Protein AF-0000000085121224 (afdb_homodimer)

Structure (mmCIF, N/CA/C/O backbone):
data_AF-0000000085121224-model_v1
#
loop_
_entity.id
_entity.type
_entity.pdbx_description
1 polymer '4Fe-4S ferredoxin'
#
loop_
_atom_site.group_PDB
_atom_site.id
_atom_site.type_symbol
_atom_site.label_atom_id
_atom_site.label_alt_id
_atom_site.label_comp_id
_atom_site.label_asym_id
_atom_site.label_entity_id
_atom_site.label_seq_id
_atom_site.pdbx_PDB_ins_code
_atom_site.Cartn_x
_atom_site.Cartn_y
_atom_site.Cartn_z
_atom_site.occupancy
_atom_site.B_iso_or_equiv
_atom_site.auth_seq_id
_atom_site.auth_comp_id
_atom_site.auth_asym_id
_atom_site.auth_atom_id
_atom_site.pdbx_PDB_model_num
ATOM 1 N N . MET A 1 1 ? 4.031 -29.953 -20.281 1 45.78 1 MET A N 1
ATOM 2 C CA . MET A 1 1 ? 5.008 -29.531 -19.281 1 45.78 1 MET A CA 1
ATOM 3 C C . MET A 1 1 ? 5.547 -28.141 -19.625 1 45.78 1 MET A C 1
ATOM 5 O O . MET A 1 1 ? 6.113 -27.938 -20.688 1 45.78 1 MET A O 1
ATOM 9 N N . HIS A 1 2 ? 4.781 -27.031 -19.344 1 61.47 2 HIS A N 1
ATOM 10 C CA . HIS A 1 2 ? 5.184 -25.719 -19.797 1 61.47 2 HIS A CA 1
ATOM 11 C C . HIS A 1 2 ? 6.527 -25.312 -19.203 1 61.47 2 HIS A C 1
ATOM 13 O O . HIS A 1 2 ? 6.73 -25.406 -18 1 61.47 2 HIS A O 1
ATOM 19 N N . SER A 1 3 ? 7.578 -25.203 -20.062 1 71.69 3 SER A N 1
ATOM 20 C CA . SER A 1 3 ? 8.969 -24.891 -19.75 1 71.69 3 SER A CA 1
ATOM 21 C C . SER A 1 3 ? 9.109 -23.438 -19.312 1 71.69 3 SER A C 1
ATOM 23 O O . SER A 1 3 ? 10.18 -23.016 -18.859 1 71.69 3 SER A O 1
ATOM 25 N N . LEU A 1 4 ? 7.984 -22.641 -19.406 1 86.44 4 LEU A N 1
ATOM 26 C CA . LEU A 1 4 ? 8.055 -21.219 -19.078 1 86.44 4 LEU A CA 1
ATOM 27 C C . LEU A 1 4 ? 6.723 -20.719 -18.516 1 86.44 4 LEU A C 1
ATOM 29 O O . LEU A 1 4 ? 5.723 -21.453 -18.547 1 86.44 4 LEU A O 1
ATOM 33 N N . ALA A 1 5 ? 6.762 -19.688 -17.891 1 95.56 5 ALA A N 1
ATOM 34 C CA . ALA A 1 5 ? 5.5 -19.031 -17.562 1 95.56 5 ALA A CA 1
ATOM 35 C C . ALA A 1 5 ? 4.707 -18.688 -18.812 1 95.56 5 ALA A C 1
ATOM 37 O O . ALA A 1 5 ? 5.285 -18.328 -19.844 1 95.56 5 ALA A O 1
ATOM 38 N N . VAL A 1 6 ? 3.441 -18.859 -18.719 1 96.5 6 VAL A N 1
ATOM 39 C CA . VAL A 1 6 ? 2.578 -18.484 -19.828 1 96.5 6 VAL A CA 1
ATOM 40 C C . VAL A 1 6 ? 2.07 -17.062 -19.641 1 96.5 6 VAL A C 1
ATOM 42 O O . VAL A 1 6 ? 1.36 -16.781 -18.672 1 96.5 6 VAL A O 1
ATOM 45 N N . ARG A 1 7 ? 2.436 -16.172 -20.578 1 96 7 ARG A N 1
ATOM 46 C CA . ARG A 1 7 ? 1.956 -14.797 -20.5 1 96 7 ARG A CA 1
ATOM 47 C C . ARG A 1 7 ? 0.492 -14.703 -20.922 1 96 7 ARG A C 1
ATOM 49 O O . ARG A 1 7 ? 0.136 -15.086 -22.047 1 96 7 ARG A O 1
ATOM 56 N N . CYS A 1 8 ? -0.365 -14.109 -20.062 1 97.75 8 CYS A N 1
ATOM 57 C CA . CYS A 1 8 ? -1.806 -14.148 -20.281 1 97.75 8 CYS A CA 1
ATOM 58 C C . CYS A 1 8 ? -2.369 -12.742 -20.438 1 97.75 8 CYS A C 1
ATOM 60 O O . CYS A 1 8 ? -3.586 -12.547 -20.406 1 97.75 8 CYS A O 1
ATOM 62 N N . GLY A 1 9 ? -1.574 -11.719 -20.531 1 97.44 9 GLY A N 1
ATOM 63 C CA . GLY A 1 9 ? -2.051 -10.352 -20.641 1 97.44 9 GLY A CA 1
ATOM 64 C C . GLY A 1 9 ? -2.295 -9.703 -19.281 1 97.44 9 GLY A C 1
ATOM 65 O O . GLY A 1 9 ? -1.688 -10.086 -18.281 1 97.44 9 GLY A O 1
ATOM 66 N N . ARG A 1 10 ? -3.145 -8.68 -19.312 1 98.62 10 ARG A N 1
ATOM 67 C CA . ARG A 1 10 ? -3.441 -7.965 -18.078 1 98.62 10 ARG A CA 1
ATOM 68 C C . ARG A 1 10 ? -4.512 -8.695 -17.266 1 98.62 10 ARG A C 1
ATOM 70 O O . ARG A 1 10 ? -5.469 -9.227 -17.828 1 98.62 10 ARG A O 1
ATOM 77 N N . LEU A 1 11 ? -4.281 -8.672 -15.961 1 98.81 11 LEU A N 1
ATOM 78 C CA . LEU A 1 11 ? -5.238 -9.305 -15.055 1 98.81 11 LEU A CA 1
ATOM 79 C C . LEU A 1 11 ? -6.641 -8.75 -15.273 1 98.81 11 LEU A C 1
ATOM 81 O O . LEU A 1 11 ? -7.59 -9.516 -15.484 1 98.81 11 LEU A O 1
ATOM 85 N N . ILE A 1 12 ? -6.75 -7.402 -15.367 1 98.5 12 ILE A N 1
ATOM 86 C CA . ILE A 1 12 ? -8.039 -6.715 -15.352 1 98.5 12 ILE A CA 1
ATOM 87 C C . ILE A 1 12 ? -8.758 -6.938 -16.688 1 98.5 12 ILE A C 1
ATOM 89 O O . ILE A 1 12 ? -9.984 -6.902 -16.75 1 98.5 12 ILE A O 1
ATOM 93 N N . ASP A 1 13 ? -8.023 -7.285 -17.703 1 97.88 13 ASP A N 1
ATOM 94 C CA . ASP A 1 13 ? -8.609 -7.457 -19.031 1 97.88 13 ASP A CA 1
ATOM 95 C C . ASP A 1 13 ? -8.984 -8.914 -19.281 1 97.88 13 ASP A C 1
ATOM 97 O O . ASP A 1 13 ? -9.594 -9.242 -20.312 1 97.88 13 ASP A O 1
ATOM 101 N N . SER A 1 14 ? -8.648 -9.812 -18.406 1 97.44 14 SER A N 1
ATOM 102 C CA . SER A 1 14 ? -8.875 -11.242 -18.594 1 97.44 14 SER A CA 1
ATOM 103 C C . SER A 1 14 ? -10.188 -11.68 -17.938 1 97.44 14 SER A C 1
ATOM 105 O O . SER A 1 14 ? -10.578 -11.148 -16.906 1 97.44 14 SER A O 1
ATOM 107 N N . ASN A 1 15 ? -10.844 -12.625 -18.594 1 95.56 15 ASN A N 1
ATOM 108 C CA . ASN A 1 15 ? -11.992 -13.203 -17.906 1 95.56 15 ASN A CA 1
ATOM 109 C C . ASN A 1 15 ? -11.562 -14 -16.672 1 95.56 15 ASN A C 1
ATOM 111 O O . ASN A 1 15 ? -10.367 -14.172 -16.438 1 95.56 15 ASN A O 1
ATOM 115 N N . ALA A 1 16 ? -12.508 -14.43 -15.922 1 95.31 16 ALA A N 1
ATOM 116 C CA . ALA A 1 16 ? -12.203 -15.055 -14.633 1 95.31 16 ALA A CA 1
ATOM 117 C C . ALA A 1 16 ? -11.617 -16.453 -14.828 1 95.31 16 ALA A C 1
ATOM 119 O O . ALA A 1 16 ? -11.008 -17 -13.906 1 95.31 16 ALA A O 1
ATOM 120 N N . TYR A 1 17 ? -11.812 -17.031 -15.883 1 97.19 17 TYR A N 1
ATOM 121 C CA . TYR A 1 17 ? -11.203 -18.328 -16.203 1 97.19 17 TYR A CA 1
ATOM 122 C C . TYR A 1 17 ? -10.797 -18.391 -17.672 1 97.19 17 TYR A C 1
ATOM 124 O O . TYR A 1 17 ? -11.359 -19.172 -18.453 1 97.19 17 TYR A O 1
ATOM 132 N N . PRO A 1 18 ? -9.758 -17.672 -18.031 1 97.5 18 PRO A N 1
ATOM 133 C CA . PRO A 1 18 ? -9.352 -17.578 -19.438 1 97.5 18 PRO A CA 1
ATOM 134 C C . PRO A 1 18 ? -8.648 -18.844 -19.938 1 97.5 18 PRO A C 1
ATOM 136 O O . PRO A 1 18 ? -8.148 -19.625 -19.141 1 97.5 18 PRO A O 1
ATOM 139 N N . PRO A 1 19 ? -8.547 -19.078 -21.234 1 97.19 19 PRO A N 1
ATOM 140 C CA . PRO A 1 19 ? -7.898 -20.25 -21.828 1 97.19 19 PRO A CA 1
ATOM 141 C C . PRO A 1 19 ? -6.453 -20.422 -21.359 1 97.19 19 PRO A C 1
ATOM 143 O O . PRO A 1 19 ? -6.012 -21.547 -21.109 1 97.19 19 PRO A O 1
ATOM 146 N N . CYS A 1 20 ? -5.719 -19.375 -21.156 1 96.44 20 CYS A N 1
ATOM 147 C CA . CYS A 1 20 ? -4.305 -19.438 -20.797 1 96.44 20 CYS A CA 1
ATOM 148 C C . CYS A 1 20 ? -4.129 -20 -19.391 1 96.44 20 CYS A C 1
ATOM 150 O O . CYS A 1 20 ? -3.047 -20.469 -19.031 1 96.44 20 CYS A O 1
ATOM 152 N N . LEU A 1 21 ? -5.117 -19.938 -18.609 1 97.06 21 LEU A N 1
ATOM 153 C CA . LEU A 1 21 ? -5.082 -20.406 -17.234 1 97.06 21 LEU A CA 1
ATOM 154 C C . LEU A 1 21 ? -5.504 -21.875 -17.156 1 97.06 21 LEU A C 1
ATOM 156 O O . LEU A 1 21 ? -5.211 -22.547 -16.172 1 97.06 21 LEU A O 1
ATOM 160 N N . ARG A 1 22 ? -6.18 -22.359 -18.219 1 95.12 22 ARG A N 1
ATOM 161 C CA . ARG A 1 22 ? -6.719 -23.703 -18.203 1 95.12 22 ARG A CA 1
ATOM 162 C C . ARG A 1 22 ? -5.605 -24.75 -18.234 1 95.12 22 ARG A C 1
ATOM 164 O O . ARG A 1 22 ? -4.672 -24.625 -19.047 1 95.12 22 ARG A O 1
ATOM 171 N N . GLY A 1 23 ? -5.645 -25.688 -17.297 1 93.69 23 GLY A N 1
ATOM 172 C CA . GLY A 1 23 ? -4.66 -26.75 -17.25 1 93.69 23 GLY A CA 1
ATOM 173 C C . GLY A 1 23 ? -3.443 -26.406 -16.406 1 93.69 23 GLY A C 1
ATOM 174 O O . GLY A 1 23 ? -2.572 -27.25 -16.188 1 93.69 23 GLY A O 1
ATOM 175 N N . LEU A 1 24 ? -3.371 -25.172 -16.047 1 95.56 24 LEU A N 1
ATOM 176 C CA . LEU A 1 24 ? -2.277 -24.766 -15.172 1 95.56 24 LEU A CA 1
ATOM 177 C C . LEU A 1 24 ? -2.727 -24.734 -13.711 1 95.56 24 LEU A C 1
ATOM 179 O O . LEU A 1 24 ? -3.912 -24.547 -13.43 1 95.56 24 LEU A O 1
ATOM 183 N N . ASP A 1 25 ? -1.762 -24.922 -12.859 1 96.12 25 ASP A N 1
ATOM 184 C CA . ASP A 1 25 ? -2.1 -24.969 -11.438 1 96.12 25 ASP A CA 1
ATOM 185 C C . ASP A 1 25 ? -1.416 -23.828 -10.68 1 96.12 25 ASP A C 1
ATOM 187 O O . ASP A 1 25 ? -1.31 -23.875 -9.453 1 96.12 25 ASP A O 1
ATOM 191 N N . CYS A 1 26 ? -0.91 -22.859 -11.438 1 98.31 26 CYS A N 1
ATOM 192 C CA . CYS A 1 26 ? -0.208 -21.734 -10.852 1 98.31 26 CYS A CA 1
ATOM 193 C C . CYS A 1 26 ? -0.631 -20.422 -11.508 1 98.31 26 CYS A C 1
ATOM 195 O O . CYS A 1 26 ? -0.688 -20.328 -12.734 1 98.31 26 CYS A O 1
ATOM 197 N N . ILE A 1 27 ? -0.989 -19.438 -10.656 1 98.69 27 ILE A N 1
ATOM 198 C CA . ILE A 1 27 ? -1.233 -18.078 -11.117 1 98.69 27 ILE A CA 1
ATOM 199 C C . ILE A 1 27 ? -0.132 -17.156 -10.602 1 98.69 27 ILE A C 1
ATOM 201 O O . ILE A 1 27 ? 0.196 -17.172 -9.406 1 98.69 27 ILE A O 1
ATOM 205 N N . LEU A 1 28 ? 0.49 -16.469 -11.492 1 98.88 28 LEU A N 1
ATOM 206 C CA . LEU A 1 28 ? 1.431 -15.406 -11.156 1 98.88 28 LEU A CA 1
ATOM 207 C C . LEU A 1 28 ? 0.864 -14.039 -11.531 1 98.88 28 LEU A C 1
ATOM 209 O O . LEU A 1 28 ? 0.479 -13.82 -12.688 1 98.88 28 LEU A O 1
ATOM 213 N N . ILE A 1 29 ? 0.699 -13.148 -10.555 1 98.94 29 ILE A N 1
ATOM 214 C CA . ILE A 1 29 ? 0.479 -11.742 -10.891 1 98.94 29 ILE A CA 1
ATOM 215 C C . ILE A 1 29 ? 1.78 -10.961 -10.719 1 98.94 29 ILE A C 1
ATOM 217 O O . ILE A 1 29 ? 2.568 -11.242 -9.812 1 98.94 29 ILE A O 1
ATOM 221 N N . TYR A 1 30 ? 2.051 -10.07 -11.648 1 98.88 30 TYR A N 1
ATOM 222 C CA . TYR A 1 30 ? 3.336 -9.383 -11.602 1 98.88 30 TYR A CA 1
ATOM 223 C C . TYR A 1 30 ? 3.193 -7.926 -12.023 1 98.88 30 TYR A C 1
ATOM 225 O O . TYR A 1 30 ? 2.223 -7.559 -12.688 1 98.88 30 TYR A O 1
ATOM 233 N N . SER A 1 31 ? 4.152 -7.074 -11.562 1 98.5 31 SER A N 1
ATOM 234 C CA . SER A 1 31 ? 4.191 -5.66 -11.922 1 98.5 31 SER A CA 1
ATOM 235 C C . SER A 1 31 ? 4.355 -5.484 -13.43 1 98.5 31 SER A C 1
ATOM 237 O O . SER A 1 31 ? 5.359 -5.91 -14.008 1 98.5 31 SER A O 1
ATOM 239 N N . ARG A 1 32 ? 3.465 -4.742 -13.977 1 98.38 32 ARG A N 1
ATOM 240 C CA . ARG A 1 32 ? 3.479 -4.57 -15.422 1 98.38 32 ARG A CA 1
ATOM 241 C C . ARG A 1 32 ? 4.746 -3.852 -15.883 1 98.38 32 ARG A C 1
ATOM 243 O O . ARG A 1 32 ? 5.285 -4.148 -16.953 1 98.38 32 ARG A O 1
ATOM 250 N N . CYS A 1 33 ? 5.258 -3.029 -15.039 1 98.31 33 CYS A N 1
ATOM 251 C CA . CYS A 1 33 ? 6.43 -2.254 -15.422 1 98.31 33 CYS A CA 1
ATOM 252 C C . CYS A 1 33 ? 7.645 -3.156 -15.602 1 98.31 33 CYS A C 1
ATOM 254 O O . CYS A 1 33 ? 8.617 -2.773 -16.266 1 98.31 33 CYS A O 1
ATOM 256 N N . LEU A 1 34 ? 7.621 -4.344 -15.055 1 98 34 LEU A N 1
ATOM 257 C CA . LEU A 1 34 ? 8.734 -5.273 -15.188 1 98 34 LEU A CA 1
ATOM 258 C C . LEU A 1 34 ? 8.914 -5.703 -16.641 1 98 34 LEU A C 1
ATOM 260 O O . LEU A 1 34 ? 10.008 -6.098 -17.047 1 98 34 LEU A O 1
ATOM 264 N N . GLU A 1 35 ? 7.867 -5.652 -17.469 1 96.94 35 GLU A N 1
ATOM 265 C CA . GLU A 1 35 ? 7.961 -5.988 -18.891 1 96.94 35 GLU A CA 1
ATOM 266 C C . GLU A 1 35 ? 8.953 -5.078 -19.609 1 96.94 35 GLU A C 1
ATOM 268 O O . GLU A 1 35 ? 9.633 -5.508 -20.531 1 96.94 35 GLU A O 1
ATOM 273 N N . GLN A 1 36 ? 9.023 -3.834 -19.141 1 97.25 36 GLN A N 1
ATOM 274 C CA . GLN A 1 36 ? 9.953 -2.881 -19.734 1 97.25 36 GLN A CA 1
ATOM 275 C C . GLN A 1 36 ? 11.305 -2.92 -19.031 1 97.25 36 GLN A C 1
ATOM 277 O O . GLN A 1 36 ? 12.352 -2.863 -19.688 1 97.25 36 GLN A O 1
ATOM 282 N N . LEU A 1 37 ? 11.312 -3.059 -17.734 1 96.81 37 LEU A N 1
ATOM 283 C CA . LEU A 1 37 ? 12.539 -2.994 -16.938 1 96.81 37 LEU A CA 1
ATOM 284 C C . LEU A 1 37 ? 13.414 -4.219 -17.203 1 96.81 37 LEU A C 1
ATOM 286 O O . LEU A 1 37 ? 14.641 -4.109 -17.234 1 96.81 37 LEU A O 1
ATOM 290 N N . ASN A 1 38 ? 12.797 -5.391 -17.312 1 96.44 38 ASN A N 1
ATOM 291 C CA . ASN A 1 38 ? 13.469 -6.672 -17.516 1 96.44 38 ASN A CA 1
ATOM 292 C C . ASN A 1 38 ? 12.594 -7.648 -18.297 1 96.44 38 ASN A C 1
ATOM 294 O O . ASN A 1 38 ? 11.953 -8.523 -17.703 1 96.44 38 ASN A O 1
ATOM 298 N N . PRO A 1 39 ? 12.664 -7.633 -19.578 1 94.31 39 PRO A N 1
ATOM 299 C CA . PRO A 1 39 ? 11.766 -8.414 -20.422 1 94.31 39 PRO A CA 1
ATOM 300 C C . PRO A 1 39 ? 11.906 -9.922 -20.203 1 94.31 39 PRO A C 1
ATOM 302 O O . PRO A 1 39 ? 11.008 -10.688 -20.547 1 94.31 39 PRO A O 1
ATOM 305 N N . ARG A 1 40 ? 12.984 -10.391 -19.609 1 95.56 40 ARG A N 1
ATOM 306 C CA . ARG A 1 40 ? 13.234 -11.82 -19.469 1 95.56 40 ARG A CA 1
ATOM 307 C C . ARG A 1 40 ? 12.914 -12.289 -18.047 1 95.56 40 ARG A C 1
ATOM 309 O O . ARG A 1 40 ? 13.188 -13.438 -17.688 1 95.56 40 ARG A O 1
ATOM 316 N N . ILE A 1 41 ? 12.297 -11.43 -17.297 1 96.25 41 ILE A N 1
ATOM 317 C CA . ILE A 1 41 ? 12.172 -11.719 -15.875 1 96.25 41 ILE A CA 1
ATOM 318 C C . ILE A 1 41 ? 11.25 -12.914 -15.672 1 96.25 41 ILE A C 1
ATOM 320 O O . ILE A 1 41 ? 11.453 -13.719 -14.766 1 96.25 41 ILE A O 1
ATOM 324 N N . LEU A 1 42 ? 10.273 -13.133 -16.531 1 96.56 42 LEU A N 1
ATOM 325 C CA . LEU A 1 42 ? 9.297 -14.211 -16.391 1 96.56 42 LEU A CA 1
ATOM 326 C C . LEU A 1 42 ? 9.906 -15.547 -16.766 1 96.56 42 LEU A C 1
ATOM 328 O O . LEU A 1 42 ? 9.305 -16.594 -16.531 1 96.56 42 LEU A O 1
ATOM 332 N N . LEU A 1 43 ? 11.133 -15.562 -17.297 1 96.19 43 LEU A N 1
ATOM 333 C CA . LEU A 1 43 ? 11.836 -16.797 -17.625 1 96.19 43 LEU A CA 1
ATOM 334 C C . LEU A 1 43 ? 12.445 -17.422 -16.391 1 96.19 43 LEU A C 1
ATOM 336 O O . LEU A 1 43 ? 12.969 -18.547 -16.438 1 96.19 43 LEU A O 1
ATOM 340 N N . ASP A 1 44 ? 12.414 -16.703 -15.32 1 97 44 ASP A N 1
ATOM 341 C CA . ASP A 1 44 ? 12.898 -17.266 -14.062 1 97 44 ASP A CA 1
ATOM 342 C C . ASP A 1 44 ? 12.25 -18.609 -13.766 1 97 44 ASP A C 1
ATOM 344 O O . ASP A 1 44 ? 11.039 -18.781 -13.945 1 97 44 ASP A O 1
ATOM 348 N N . ALA A 1 45 ? 12.977 -19.578 -13.305 1 96.94 45 ALA A N 1
ATOM 349 C CA . ALA A 1 45 ? 12.531 -20.938 -13.078 1 96.94 45 ALA A CA 1
ATOM 350 C C . ALA A 1 45 ? 11.414 -21 -12.039 1 96.94 45 ALA A C 1
ATOM 352 O O . ALA A 1 45 ? 10.586 -21.906 -12.055 1 96.94 45 ALA A O 1
ATOM 353 N N . LYS A 1 46 ? 11.273 -20.016 -11.234 1 97.25 46 LYS A N 1
ATOM 354 C CA . LYS A 1 46 ? 10.281 -19.953 -10.172 1 97.25 46 LYS A CA 1
ATOM 355 C C . LYS A 1 46 ? 8.867 -19.844 -10.742 1 97.25 46 LYS A C 1
ATOM 357 O O . LYS A 1 46 ? 7.891 -20.141 -10.047 1 97.25 46 LYS A O 1
ATOM 362 N N . PHE A 1 47 ? 8.766 -19.469 -11.992 1 98.12 47 PHE A N 1
ATOM 363 C CA . PHE A 1 47 ? 7.457 -19.141 -12.539 1 98.12 47 PHE A CA 1
ATOM 364 C C . PHE A 1 47 ? 7.031 -20.172 -13.578 1 98.12 47 PHE A C 1
ATOM 366 O O . PHE A 1 47 ? 5.961 -20.062 -14.18 1 98.12 47 PHE A O 1
ATOM 373 N N . VAL A 1 48 ? 7.91 -21.203 -13.734 1 96.5 48 VAL A N 1
ATOM 374 C CA . VAL A 1 48 ? 7.586 -22.266 -14.688 1 96.5 48 VAL A CA 1
ATOM 375 C C . VAL A 1 48 ? 6.234 -22.875 -14.344 1 96.5 48 VAL A C 1
ATOM 377 O O . VAL A 1 48 ? 5.965 -23.188 -13.18 1 96.5 48 VAL A O 1
ATOM 380 N N . GLY A 1 49 ? 5.348 -22.875 -15.312 1 95.94 49 GLY A N 1
ATOM 381 C CA . GLY A 1 49 ? 4.059 -23.531 -15.125 1 95.94 49 GLY A CA 1
ATOM 382 C C . GLY A 1 49 ? 2.979 -22.578 -14.641 1 95.94 49 GLY A C 1
ATOM 383 O O . GLY A 1 49 ? 1.836 -22.984 -14.43 1 95.94 49 GLY A O 1
ATOM 384 N N . CYS A 1 50 ? 3.322 -21.312 -14.516 1 98.38 50 CYS A N 1
ATOM 385 C CA . CYS A 1 50 ? 2.338 -20.328 -14.055 1 98.38 50 CYS A CA 1
ATOM 386 C C . CYS A 1 50 ? 1.686 -19.625 -15.242 1 98.38 50 CYS A C 1
ATOM 388 O O . CYS A 1 50 ? 2.344 -19.359 -16.25 1 98.38 50 CYS A O 1
ATOM 390 N N . ALA A 1 51 ? 0.383 -19.375 -15.094 1 98.5 51 ALA A N 1
ATOM 391 C CA . ALA A 1 51 ? -0.247 -18.328 -15.891 1 98.5 51 ALA A CA 1
ATOM 392 C C . ALA A 1 51 ? 0.064 -16.953 -15.32 1 98.5 51 ALA A C 1
ATOM 394 O O . ALA A 1 51 ? -0.297 -16.641 -14.18 1 98.5 51 ALA A O 1
ATOM 395 N N . ALA A 1 52 ? 0.715 -16.156 -16.141 1 98.69 52 ALA A N 1
ATOM 396 C CA . ALA A 1 52 ? 1.213 -14.867 -15.641 1 98.69 52 ALA A CA 1
ATOM 397 C C . ALA A 1 52 ? 0.342 -13.711 -16.141 1 98.69 52 ALA A C 1
ATOM 399 O O . ALA A 1 52 ? 0.137 -13.555 -17.344 1 98.69 52 ALA A O 1
ATOM 400 N N . PHE A 1 53 ? -0.171 -12.93 -15.164 1 98.81 53 PHE A N 1
ATOM 401 C CA . PHE A 1 53 ? -1.003 -11.773 -15.477 1 98.81 53 PHE A CA 1
ATOM 402 C C . PHE A 1 53 ? -0.323 -10.484 -15.039 1 98.81 53 PHE A C 1
ATOM 404 O O . PHE A 1 53 ? 0.1 -10.359 -13.883 1 98.81 53 PHE A O 1
ATOM 411 N N . ALA A 1 54 ? -0.256 -9.516 -15.953 1 98.75 54 ALA A N 1
ATOM 412 C CA . ALA A 1 54 ? 0.288 -8.203 -15.633 1 98.75 54 ALA A CA 1
ATOM 413 C C . ALA A 1 54 ? -0.706 -7.379 -14.82 1 98.75 54 ALA A C 1
ATOM 415 O O . ALA A 1 54 ? -1.911 -7.414 -15.078 1 98.75 54 ALA A O 1
ATOM 416 N N . THR A 1 55 ? -0.126 -6.711 -13.82 1 98.81 55 THR A N 1
ATOM 417 C CA . THR A 1 55 ? -0.933 -5.879 -12.93 1 98.81 55 THR A CA 1
ATOM 418 C C . THR A 1 55 ? -0.252 -4.535 -12.688 1 98.81 55 THR A C 1
ATOM 420 O O . THR A 1 55 ? 0.977 -4.441 -12.703 1 98.81 55 THR A O 1
ATOM 423 N N . CYS A 1 56 ? -1.07 -3.465 -12.492 1 98.75 56 CYS A N 1
ATOM 424 C CA . CYS A 1 56 ? -0.542 -2.141 -12.18 1 98.75 56 CYS A CA 1
ATOM 425 C C . CYS A 1 56 ? -1.46 -1.405 -11.211 1 98.75 56 CYS A C 1
ATOM 427 O O . CYS A 1 56 ? -2.426 -0.765 -11.625 1 98.75 56 CYS A O 1
ATOM 429 N N . PRO A 1 57 ? -1.076 -1.399 -9.945 1 98.56 57 PRO A N 1
ATOM 430 C CA . PRO A 1 57 ? -1.89 -0.682 -8.961 1 98.56 57 PRO A CA 1
ATOM 431 C C . PRO A 1 57 ? -1.779 0.835 -9.094 1 98.56 57 PRO A C 1
ATOM 433 O O . PRO A 1 57 ? -2.498 1.573 -8.422 1 98.56 57 PRO A O 1
ATOM 436 N N . GLU A 1 58 ? -0.903 1.323 -9.922 1 98.25 58 GLU A N 1
ATOM 437 C CA . GLU A 1 58 ? -0.911 2.738 -10.281 1 98.25 58 GLU A CA 1
ATOM 438 C C . GLU A 1 58 ? -2.092 3.068 -11.195 1 98.25 58 GLU A C 1
ATOM 440 O O . GLU A 1 58 ? -2.643 4.168 -11.125 1 98.25 58 GLU A O 1
ATOM 445 N N . GLU A 1 59 ? -2.438 2.145 -11.984 1 98.19 59 GLU A N 1
ATOM 446 C CA . GLU A 1 59 ? -3.521 2.328 -12.945 1 98.19 59 GLU A CA 1
ATOM 447 C C . GLU A 1 59 ? -4.863 1.92 -12.344 1 98.19 59 GLU A C 1
ATOM 449 O O . GLU A 1 59 ? -5.887 2.551 -12.617 1 98.19 59 GLU A O 1
ATOM 454 N N . HIS A 1 60 ? -4.855 0.847 -11.555 1 98.5 60 HIS A N 1
ATOM 455 C CA . HIS A 1 60 ? -6.094 0.289 -11.023 1 98.5 60 HIS A CA 1
ATOM 456 C C . HIS A 1 60 ? -6.078 0.268 -9.5 1 98.5 60 HIS A C 1
ATOM 458 O O . HIS A 1 60 ? -5.07 -0.088 -8.891 1 98.5 60 HIS A O 1
ATOM 464 N N . HIS A 1 61 ? -7.258 0.588 -8.961 1 98.44 61 HIS A N 1
ATOM 465 C CA . HIS A 1 61 ? -7.406 0.458 -7.512 1 98.44 61 HIS A CA 1
ATOM 466 C C . HIS A 1 61 ? -7.188 -0.983 -7.066 1 98.44 61 HIS A C 1
ATOM 468 O O . HIS A 1 61 ? -7.66 -1.918 -7.711 1 98.44 61 HIS A O 1
ATOM 474 N N . ILE A 1 62 ? -6.512 -1.135 -5.961 1 98.69 62 ILE A N 1
ATOM 475 C CA . ILE A 1 62 ? -6.086 -2.445 -5.484 1 98.69 62 ILE A CA 1
ATOM 476 C C . ILE A 1 62 ? -7.305 -3.334 -5.254 1 98.69 62 ILE A C 1
ATOM 478 O O . ILE A 1 62 ? -7.25 -4.547 -5.477 1 98.69 62 ILE A O 1
ATOM 482 N N . ASN A 1 63 ? -8.484 -2.709 -4.887 1 98.12 63 ASN A N 1
ATOM 483 C CA . ASN A 1 63 ? -9.695 -3.48 -4.645 1 98.12 63 ASN A CA 1
ATOM 484 C C . ASN A 1 63 ? -10.234 -4.098 -5.934 1 98.12 63 ASN A C 1
ATOM 486 O O . ASN A 1 63 ? -10.82 -5.184 -5.91 1 98.12 63 ASN A O 1
ATOM 490 N N . MET A 1 64 ? -10.031 -3.41 -7.047 1 98.25 64 MET A N 1
ATOM 491 C CA . MET A 1 64 ? -10.43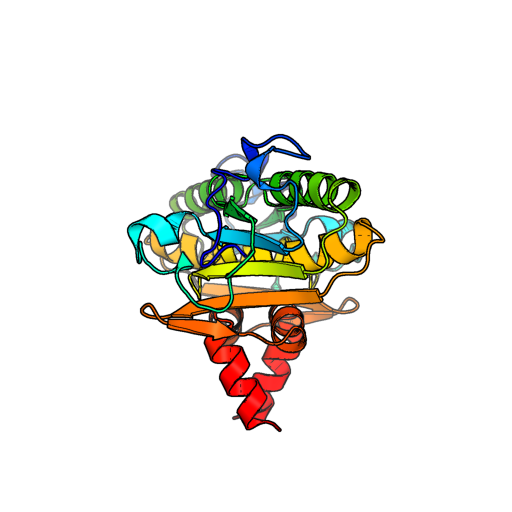 -3.953 -8.344 1 98.25 64 MET A CA 1
ATOM 492 C C . MET A 1 64 ? -9.594 -5.176 -8.695 1 98.25 64 MET A C 1
ATOM 494 O O . MET A 1 64 ? -10.125 -6.195 -9.133 1 98.25 64 MET A O 1
ATOM 498 N N . LEU A 1 65 ? -8.32 -5.09 -8.445 1 98.62 65 LEU A N 1
ATOM 499 C CA . LEU A 1 65 ? -7.406 -6.184 -8.758 1 98.62 65 LEU A CA 1
ATOM 500 C C . LEU A 1 65 ? -7.672 -7.383 -7.848 1 98.62 65 LEU A C 1
ATOM 502 O O . LEU A 1 65 ? -7.68 -8.523 -8.312 1 98.62 65 LEU A O 1
ATOM 506 N N . GLY A 1 66 ? -7.891 -7.098 -6.555 1 98.5 66 GLY A N 1
ATOM 507 C CA . GLY A 1 66 ? -8.188 -8.164 -5.613 1 98.5 66 GLY A CA 1
ATOM 508 C C . GLY A 1 66 ? -9.453 -8.922 -5.953 1 98.5 66 GLY A C 1
ATOM 509 O O . GLY A 1 66 ? -9.484 -10.156 -5.879 1 98.5 66 GLY A O 1
ATOM 510 N N . PHE A 1 67 ? -10.484 -8.141 -6.336 1 97.94 67 PHE A N 1
ATOM 511 C CA . PHE A 1 67 ? -11.758 -8.758 -6.691 1 97.94 67 PHE A CA 1
ATOM 512 C C . PHE A 1 67 ? -11.586 -9.68 -7.895 1 97.94 67 PHE A C 1
ATOM 514 O O . PHE A 1 67 ? -12.062 -10.82 -7.883 1 97.94 67 PHE A O 1
ATOM 521 N N . LYS A 1 68 ? -10.898 -9.227 -8.867 1 98.31 68 LYS A N 1
ATOM 522 C CA . LYS A 1 68 ? -10.641 -10.023 -10.062 1 98.31 68 LYS A CA 1
ATOM 523 C C . LYS A 1 68 ? -9.875 -11.305 -9.719 1 98.31 68 LYS A C 1
ATOM 525 O O . LYS A 1 68 ? -10.258 -12.391 -10.141 1 98.31 68 LYS A O 1
ATOM 530 N N . LEU A 1 69 ? -8.82 -11.164 -8.922 1 98.5 69 LEU A N 1
ATOM 531 C CA . LEU A 1 69 ? -7.992 -12.312 -8.578 1 98.5 69 LEU A CA 1
ATOM 532 C C . LEU A 1 69 ? -8.789 -13.328 -7.762 1 98.5 69 LEU A C 1
ATOM 534 O O . LEU A 1 69 ? -8.68 -14.539 -7.992 1 98.5 69 LEU A O 1
ATOM 538 N N . ALA A 1 70 ? -9.594 -12.797 -6.832 1 97.88 70 ALA A N 1
ATOM 539 C CA . ALA A 1 70 ? -10.43 -13.695 -6.039 1 97.88 70 ALA A CA 1
ATOM 540 C C . ALA A 1 70 ? -11.359 -14.508 -6.93 1 97.88 70 ALA A C 1
ATOM 542 O O . ALA A 1 70 ? -11.531 -15.719 -6.723 1 97.88 70 ALA A O 1
ATOM 543 N N . GLY A 1 71 ? -11.953 -13.82 -7.906 1 96.62 71 GLY A N 1
ATOM 544 C CA . GLY A 1 71 ? -12.805 -14.516 -8.859 1 96.62 71 GLY A CA 1
ATOM 545 C C . GLY A 1 71 ? -12.07 -15.594 -9.641 1 96.62 71 GLY A C 1
ATOM 546 O O . GLY A 1 71 ? -12.617 -16.672 -9.859 1 96.62 71 GLY A O 1
ATOM 547 N N . MET A 1 72 ? -10.891 -15.328 -10.023 1 97.62 72 MET A N 1
ATOM 548 C CA . MET A 1 72 ? -10.086 -16.281 -10.773 1 97.62 72 MET A CA 1
ATOM 549 C C . MET A 1 72 ? -9.742 -17.5 -9.906 1 97.62 72 MET A C 1
ATOM 551 O O . MET A 1 72 ? -9.852 -18.641 -10.359 1 97.62 72 MET A O 1
ATOM 555 N N . ILE A 1 73 ? -9.32 -17.266 -8.688 1 97.5 73 ILE A N 1
ATOM 556 C CA . ILE A 1 73 ? -8.898 -18.328 -7.773 1 97.5 73 ILE A CA 1
ATOM 557 C C . ILE A 1 73 ? -10.078 -19.25 -7.477 1 97.5 73 ILE A C 1
ATOM 559 O O . ILE A 1 73 ? -9.914 -20.469 -7.43 1 97.5 73 ILE A O 1
ATOM 563 N N . SER A 1 74 ? -11.273 -18.688 -7.336 1 95.06 74 SER A N 1
ATOM 564 C CA . SER A 1 74 ? -12.453 -19.469 -6.996 1 95.06 74 SER A CA 1
ATOM 565 C C . SER A 1 74 ? -12.844 -20.406 -8.133 1 95.06 74 SER A C 1
ATOM 567 O O . SER A 1 74 ? -13.531 -21.406 -7.914 1 95.06 74 SER A O 1
ATOM 569 N N . ARG A 1 75 ? -12.445 -20.172 -9.289 1 95 75 ARG A N 1
ATOM 570 C CA . ARG A 1 75 ? -12.789 -20.969 -10.453 1 95 75 ARG A CA 1
ATOM 571 C C . ARG A 1 75 ? -11.656 -21.938 -10.805 1 95 75 ARG A C 1
ATOM 573 O O . ARG A 1 75 ? -11.906 -23.109 -11.102 1 95 75 ARG A O 1
ATOM 580 N N . ALA A 1 76 ? -10.469 -21.422 -10.75 1 96.69 76 ALA A N 1
ATOM 581 C CA . ALA A 1 76 ? -9.312 -22.188 -11.203 1 96.69 76 ALA A CA 1
ATOM 582 C C . ALA A 1 76 ? -8.82 -23.125 -10.109 1 96.69 76 ALA A C 1
ATOM 584 O O . ALA A 1 76 ? -8.18 -24.141 -10.391 1 96.69 76 ALA A O 1
ATOM 585 N N . LEU A 1 77 ? -9.062 -22.734 -8.812 1 96.62 77 LEU A N 1
ATOM 586 C CA . LEU A 1 77 ? -8.602 -23.5 -7.652 1 96.62 77 LEU A CA 1
ATOM 587 C C . LEU A 1 77 ? -7.137 -23.891 -7.809 1 96.62 77 LEU A C 1
ATOM 589 O O . LEU A 1 77 ? -6.797 -25.078 -7.734 1 96.62 77 LEU A O 1
ATOM 593 N N . PRO A 1 78 ? -6.254 -22.922 -8.008 1 97.94 78 PRO A N 1
ATOM 594 C CA . PRO A 1 78 ? -4.84 -23.203 -8.266 1 97.94 78 PRO A CA 1
ATOM 595 C C . PRO A 1 78 ? -4.133 -23.797 -7.043 1 97.94 78 PRO A C 1
ATOM 597 O O . PRO A 1 78 ? -4.531 -23.531 -5.906 1 97.94 78 PRO A O 1
ATOM 600 N N . ARG A 1 79 ? -3.098 -24.562 -7.281 1 98.12 79 ARG A N 1
ATOM 601 C CA . ARG A 1 79 ? -2.227 -25.062 -6.227 1 98.12 79 ARG A CA 1
ATOM 602 C C . ARG A 1 79 ? -1.354 -23.953 -5.652 1 98.12 79 ARG A C 1
ATOM 604 O O . ARG A 1 79 ? -1.076 -23.938 -4.453 1 98.12 79 ARG A O 1
ATOM 611 N N . ARG A 1 80 ? -0.948 -23.047 -6.559 1 98.56 80 ARG A N 1
ATOM 612 C CA . ARG A 1 80 ? -0.013 -22 -6.188 1 98.56 80 ARG A CA 1
ATOM 613 C C . ARG A 1 80 ? -0.448 -20.656 -6.762 1 98.56 80 ARG A C 1
ATOM 615 O O . ARG A 1 80 ? -0.896 -20.578 -7.91 1 98.56 80 ARG A O 1
ATOM 622 N N . VAL A 1 81 ? -0.359 -19.594 -5.953 1 98.75 81 VAL A N 1
ATOM 623 C CA . VAL A 1 81 ? -0.506 -18.219 -6.398 1 98.75 81 VAL A CA 1
ATOM 624 C C . VAL A 1 81 ? 0.697 -17.406 -5.941 1 98.75 81 VAL A C 1
ATOM 626 O O . VAL A 1 81 ? 1.084 -17.453 -4.77 1 98.75 81 VAL A O 1
ATOM 629 N N . ALA A 1 82 ? 1.315 -16.703 -6.918 1 98.88 82 ALA A N 1
ATOM 630 C CA . ALA A 1 82 ? 2.527 -15.938 -6.629 1 98.88 82 ALA A CA 1
ATOM 631 C C . ALA A 1 82 ? 2.379 -14.484 -7.07 1 98.88 82 ALA A C 1
ATOM 633 O O . ALA A 1 82 ? 1.58 -14.18 -7.957 1 98.88 82 ALA A O 1
ATOM 634 N N . VAL A 1 83 ? 3.098 -13.633 -6.414 1 98.94 83 VAL A N 1
ATOM 635 C CA . VAL A 1 83 ? 3.213 -12.219 -6.766 1 98.94 83 VAL A CA 1
ATOM 636 C C . VAL A 1 83 ? 4.68 -11.859 -7 1 98.94 83 VAL A C 1
ATOM 638 O O . VAL A 1 83 ? 5.559 -12.297 -6.25 1 98.94 83 VAL A O 1
ATOM 641 N N . LEU A 1 84 ? 4.953 -11.188 -8.094 1 98.94 84 LEU A N 1
ATOM 642 C CA . LEU A 1 84 ? 6.262 -10.617 -8.391 1 98.94 84 LEU A CA 1
ATOM 643 C C . LEU A 1 84 ? 6.16 -9.117 -8.633 1 98.94 84 LEU A C 1
ATOM 645 O O . LEU A 1 84 ? 5.457 -8.68 -9.547 1 98.94 84 LEU A O 1
ATOM 649 N N . THR A 1 85 ? 6.898 -8.312 -7.812 1 98.88 85 THR A N 1
ATOM 650 C CA . THR A 1 85 ? 6.828 -6.863 -7.973 1 98.88 85 THR A CA 1
ATOM 651 C C . THR A 1 85 ? 8.227 -6.258 -8.047 1 98.88 85 THR A C 1
ATOM 653 O O . THR A 1 85 ? 9.203 -6.891 -7.645 1 98.88 85 THR A O 1
ATOM 656 N N . VAL A 1 86 ? 8.289 -5.047 -8.648 1 98.62 86 VAL A N 1
ATOM 657 C CA . VAL A 1 86 ? 9.492 -4.246 -8.438 1 98.62 86 VAL A CA 1
ATOM 658 C C . VAL A 1 86 ? 9.602 -3.863 -6.961 1 98.62 86 VAL A C 1
ATOM 660 O O . VAL A 1 86 ? 8.602 -3.527 -6.324 1 98.62 86 VAL A O 1
ATOM 663 N N . ASP A 1 87 ? 10.805 -3.979 -6.461 1 98.56 87 ASP A N 1
ATOM 664 C CA . ASP A 1 87 ? 10.984 -3.682 -5.043 1 98.56 87 ASP A CA 1
ATOM 665 C C . ASP A 1 87 ? 10.961 -2.176 -4.789 1 98.56 87 ASP A C 1
ATOM 667 O O . ASP A 1 87 ? 11.445 -1.395 -5.605 1 98.56 87 ASP A O 1
ATOM 671 N N . GLY A 1 88 ? 10.234 -1.781 -3.723 1 97.94 88 GLY A N 1
ATOM 672 C CA . GLY A 1 88 ? 10.281 -0.398 -3.275 1 97.94 88 GLY A CA 1
ATOM 673 C C . GLY A 1 88 ? 9.148 0.447 -3.836 1 97.94 88 GLY A C 1
ATOM 674 O O . GLY A 1 88 ? 8.977 1.599 -3.434 1 97.94 88 GLY A O 1
ATOM 675 N N . SER A 1 89 ? 8.391 -0.062 -4.73 1 98.12 89 SER A N 1
ATOM 676 C CA . SER A 1 89 ? 7.277 0.694 -5.297 1 98.12 89 SER A CA 1
ATOM 677 C C . SER A 1 89 ? 6.152 0.861 -4.277 1 98.12 89 SER A C 1
ATOM 679 O O . SER A 1 89 ? 5.645 -0.125 -3.74 1 98.12 89 SER A O 1
ATOM 681 N N . MET A 1 90 ? 5.68 2.113 -4.129 1 97.94 90 MET A N 1
ATOM 682 C CA . MET A 1 90 ? 4.602 2.365 -3.178 1 97.94 90 MET A CA 1
ATOM 683 C C . MET A 1 90 ? 3.291 1.756 -3.668 1 97.94 90 MET A C 1
ATOM 685 O O . MET A 1 90 ? 2.406 1.451 -2.869 1 97.94 90 MET A O 1
ATOM 689 N N . HIS A 1 91 ? 3.176 1.568 -4.949 1 98.5 91 HIS A N 1
ATOM 690 C CA . HIS A 1 91 ? 1.958 0.981 -5.496 1 98.5 91 HIS A CA 1
ATOM 691 C C . HIS A 1 91 ? 2.025 -0.542 -5.48 1 98.5 91 HIS A C 1
ATOM 693 O O . HIS A 1 91 ? 1.113 -1.203 -4.98 1 98.5 91 HIS A O 1
ATOM 699 N N . CYS A 1 92 ? 3.152 -1.03 -5.93 1 98.69 92 CYS A N 1
ATOM 700 C CA . CYS A 1 92 ? 3.223 -2.461 -6.203 1 98.69 92 CYS A CA 1
ATOM 701 C C . CYS A 1 92 ? 3.236 -3.262 -4.906 1 98.69 92 CYS A C 1
ATOM 703 O O . CYS A 1 92 ? 2.824 -4.422 -4.883 1 98.69 92 CYS A O 1
ATOM 705 N N . ILE A 1 93 ? 3.758 -2.654 -3.83 1 98.88 93 ILE A N 1
ATOM 706 C CA . ILE A 1 93 ? 3.816 -3.412 -2.586 1 98.88 93 ILE A CA 1
ATOM 707 C C . ILE A 1 93 ? 2.41 -3.842 -2.176 1 98.88 93 ILE A C 1
ATOM 709 O O . ILE A 1 93 ? 2.236 -4.859 -1.501 1 98.88 93 ILE A O 1
ATOM 713 N N . GLN A 1 94 ? 1.372 -3.156 -2.615 1 98.69 94 GLN A N 1
ATOM 714 C CA . GLN A 1 94 ? -0.014 -3.482 -2.295 1 98.69 94 GLN A CA 1
ATOM 715 C C . GLN A 1 94 ? -0.399 -4.852 -2.85 1 98.69 94 GLN A C 1
ATOM 717 O O . GLN A 1 94 ? -1.283 -5.52 -2.309 1 98.69 94 GLN A O 1
ATOM 722 N N . LEU A 1 95 ? 0.25 -5.258 -3.928 1 98.94 95 LEU A N 1
ATOM 723 C CA . LEU A 1 95 ? -0.081 -6.551 -4.52 1 98.94 95 LEU A CA 1
ATOM 724 C C . LEU A 1 95 ? 0.217 -7.684 -3.547 1 98.94 95 LEU A C 1
ATOM 726 O O . LEU A 1 95 ? -0.495 -8.688 -3.523 1 98.94 95 LEU A O 1
ATOM 730 N N . HIS A 1 96 ? 1.261 -7.539 -2.773 1 98.88 96 HIS A N 1
ATOM 731 C CA . HIS A 1 96 ? 1.599 -8.547 -1.777 1 98.88 96 HIS A CA 1
ATOM 732 C C . HIS A 1 96 ? 0.539 -8.617 -0.683 1 98.88 96 HIS A C 1
ATOM 734 O O . HIS A 1 96 ? 0.094 -9.711 -0.313 1 98.88 96 HIS A O 1
ATOM 740 N N . TYR A 1 97 ? 0.141 -7.465 -0.221 1 98.81 97 TYR A 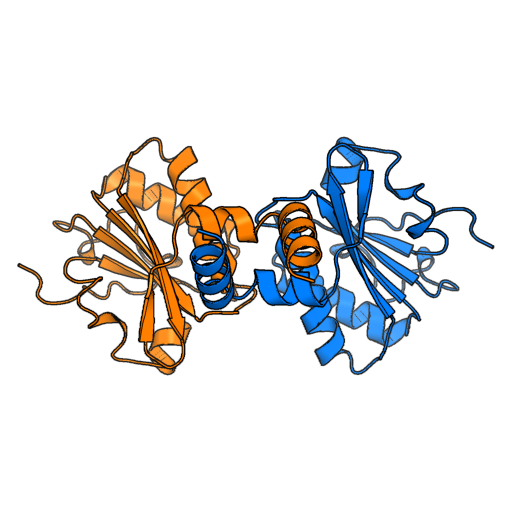N 1
ATOM 741 C CA . TYR A 1 97 ? -0.879 -7.422 0.82 1 98.81 97 TYR A CA 1
ATOM 742 C C . TYR A 1 97 ? -2.215 -7.938 0.298 1 98.81 97 TYR A C 1
ATOM 744 O O . TYR A 1 97 ? -2.926 -8.664 0.999 1 98.81 97 TYR A O 1
ATOM 752 N N . MET A 1 98 ? -2.527 -7.508 -0.896 1 98.69 98 MET A N 1
ATOM 753 C CA . MET A 1 98 ? -3.777 -7.918 -1.53 1 98.69 98 MET A CA 1
ATOM 754 C C . MET A 1 98 ? -3.859 -9.438 -1.639 1 98.69 98 MET A C 1
ATOM 756 O O . MET A 1 98 ? -4.914 -10.023 -1.394 1 98.69 98 MET A O 1
ATOM 760 N N . LEU A 1 99 ? -2.744 -10.07 -1.986 1 98.62 99 LEU A N 1
ATOM 761 C CA . LEU A 1 99 ? -2.748 -11.523 -2.109 1 98.62 99 LEU A CA 1
ATOM 762 C C . LEU A 1 99 ? -3.08 -12.18 -0.774 1 98.62 99 LEU A C 1
ATOM 764 O O . LEU A 1 99 ? -3.801 -13.18 -0.733 1 98.62 99 LEU A O 1
ATOM 768 N N . GLU A 1 100 ? -2.584 -11.602 0.314 1 97.06 100 GLU A N 1
ATOM 769 C CA . GLU A 1 100 ? -2.922 -12.125 1.637 1 97.06 100 GLU A CA 1
ATOM 770 C C . GLU A 1 100 ? -4.422 -12.039 1.896 1 97.06 100 GLU A C 1
ATOM 772 O O . GLU A 1 100 ? -5.027 -13 2.383 1 97.06 100 GLU A O 1
ATOM 777 N N . GLU A 1 101 ? -4.977 -10.906 1.58 1 96.44 101 GLU A N 1
ATOM 778 C CA . GLU A 1 101 ? -6.406 -10.695 1.798 1 96.44 101 GLU A CA 1
ATOM 779 C C . GLU A 1 101 ? -7.238 -11.625 0.923 1 96.44 101 GLU A C 1
ATOM 781 O O . GLU A 1 101 ? -8.234 -12.188 1.38 1 96.44 101 GLU A O 1
ATOM 786 N N . VAL A 1 102 ? -6.824 -11.789 -0.313 1 97.75 102 VAL A N 1
ATOM 787 C CA . VAL A 1 102 ? -7.551 -12.625 -1.264 1 97.75 102 VAL A CA 1
ATOM 788 C C . VAL A 1 102 ? -7.52 -14.078 -0.799 1 97.75 102 VAL A C 1
ATOM 790 O O . VAL A 1 102 ? -8.492 -14.812 -0.97 1 97.75 102 VAL A O 1
ATOM 793 N N . GLU A 1 103 ? -6.383 -14.492 -0.219 1 96 103 GLU A N 1
ATOM 794 C CA . GLU A 1 103 ? -6.301 -15.844 0.333 1 96 103 GLU A CA 1
ATOM 795 C C . GLU A 1 103 ? -7.352 -16.062 1.42 1 96 103 GLU A C 1
ATOM 797 O O . GLU A 1 103 ? -8.023 -17.094 1.447 1 96 103 GLU A O 1
ATOM 802 N N . LYS A 1 104 ? -7.543 -15.094 2.24 1 93.25 104 LYS A N 1
ATOM 803 C CA . LYS A 1 104 ? -8.508 -15.18 3.332 1 93.25 104 LYS A CA 1
ATOM 804 C C . LYS A 1 104 ? -9.938 -15.219 2.801 1 93.25 104 LYS A C 1
ATOM 806 O O . LYS A 1 104 ? -10.766 -15.992 3.289 1 93.25 104 LYS A O 1
ATOM 811 N N . ILE A 1 105 ? -10.211 -14.5 1.748 1 92.81 105 ILE A N 1
ATOM 812 C CA . ILE A 1 105 ? -11.578 -14.312 1.279 1 92.81 105 ILE A CA 1
ATOM 813 C C . ILE A 1 105 ? -11.977 -15.477 0.371 1 92.81 105 ILE A C 1
ATOM 815 O O . ILE A 1 105 ? -13.148 -15.852 0.305 1 92.81 105 ILE A O 1
ATOM 819 N N . SER A 1 106 ? -11.008 -16.047 -0.371 1 90.62 106 SER A N 1
ATOM 820 C CA . SER A 1 106 ? -11.297 -17.094 -1.345 1 90.62 106 SER A CA 1
ATOM 821 C C . SER A 1 106 ? -11.719 -18.391 -0.656 1 90.62 106 SER A C 1
ATOM 823 O O . SER A 1 106 ? -12.461 -19.188 -1.227 1 90.62 106 SER A O 1
ATOM 825 N N . GLY A 1 107 ? -11.281 -18.594 0.543 1 87.5 107 GLY A N 1
ATOM 826 C CA . GLY A 1 107 ? -11.562 -19.828 1.238 1 87.5 107 GLY A CA 1
ATOM 827 C C . GLY A 1 107 ? -10.797 -21.016 0.673 1 87.5 107 GLY A C 1
ATOM 828 O O . GLY A 1 107 ? -10.969 -22.156 1.125 1 87.5 107 GLY A O 1
ATOM 829 N N . HIS A 1 108 ? -10.117 -20.828 -0.412 1 90.81 108 HIS A N 1
ATOM 830 C CA . HIS A 1 108 ? -9.273 -21.844 -1.024 1 90.81 108 HIS A CA 1
ATOM 831 C C . HIS A 1 108 ? -7.832 -21.734 -0.536 1 90.81 108 HIS A C 1
ATOM 833 O O . HIS A 1 108 ? -7.266 -20.641 -0.506 1 90.81 108 HIS A O 1
ATOM 839 N N . ARG A 1 109 ? -7.352 -22.938 -0.172 1 91.5 109 ARG A N 1
ATOM 840 C CA . ARG A 1 109 ? -5.957 -22.953 0.261 1 91.5 109 ARG A CA 1
ATOM 841 C C . ARG A 1 109 ? -5.016 -23.141 -0.924 1 91.5 109 ARG A C 1
ATOM 843 O O . ARG A 1 109 ? -5.293 -23.938 -1.821 1 91.5 109 ARG A O 1
ATOM 850 N N . PHE A 1 110 ? -4.066 -22.359 -1.066 1 97.38 110 PHE A N 1
ATOM 851 C CA . PHE A 1 110 ? -3.021 -22.469 -2.078 1 97.38 110 PHE A CA 1
ATOM 852 C C . PHE A 1 110 ? -1.666 -22.094 -1.496 1 97.38 110 PHE A C 1
ATOM 854 O O . PHE A 1 110 ? -1.593 -21.484 -0.427 1 97.38 110 PHE A O 1
ATOM 861 N N . GLU A 1 111 ? -0.629 -22.578 -2.115 1 98 111 GLU A N 1
ATOM 862 C CA . GLU A 1 111 ? 0.71 -22.094 -1.792 1 98 111 GLU A CA 1
ATOM 863 C C . GLU A 1 111 ? 0.887 -20.641 -2.207 1 98 111 GLU A C 1
ATOM 865 O O . GLU A 1 111 ? 0.91 -20.328 -3.398 1 98 111 GLU A O 1
ATOM 870 N N . ARG A 1 112 ? 0.967 -19.734 -1.295 1 98.38 112 ARG A N 1
ATOM 871 C CA . ARG A 1 112 ? 1.149 -18.312 -1.544 1 98.38 112 ARG A CA 1
ATOM 872 C C . ARG A 1 112 ? 2.629 -17.938 -1.555 1 98.38 112 ARG A C 1
ATOM 874 O O . ARG A 1 112 ? 3.344 -18.188 -0.582 1 98.38 112 ARG A O 1
ATOM 881 N N . ARG A 1 113 ? 3.105 -17.375 -2.631 1 98.81 113 ARG A N 1
ATOM 882 C CA . ARG A 1 113 ? 4.512 -17.016 -2.77 1 98.81 113 ARG A CA 1
ATOM 883 C C . ARG A 1 113 ? 4.672 -15.539 -3.107 1 98.81 113 ARG A C 1
ATOM 885 O O . ARG A 1 113 ? 3.891 -14.984 -3.885 1 98.81 113 ARG A O 1
ATOM 892 N N . HIS A 1 114 ? 5.676 -14.922 -2.514 1 98.94 114 HIS A N 1
ATOM 893 C CA . HIS A 1 114 ? 5.969 -13.508 -2.703 1 98.94 114 HIS A CA 1
ATOM 894 C C . HIS A 1 114 ? 7.379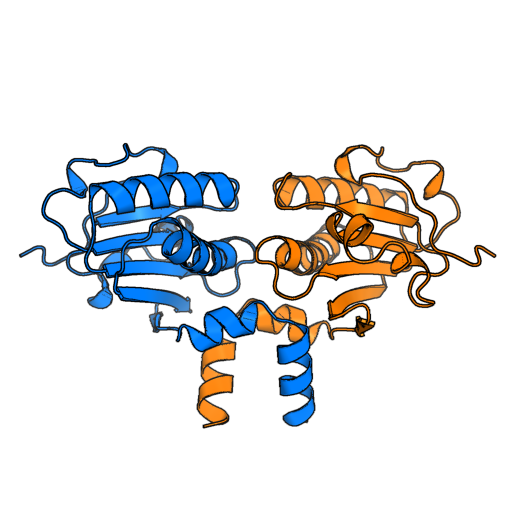 -13.297 -3.244 1 98.94 114 HIS A C 1
ATOM 896 O O . HIS A 1 114 ? 8.344 -13.844 -2.699 1 98.94 114 HIS A O 1
ATOM 902 N N . TYR A 1 115 ? 7.457 -12.523 -4.32 1 98.94 115 TYR A N 1
ATOM 903 C CA . TYR A 1 115 ? 8.75 -12.227 -4.941 1 98.94 115 TYR A CA 1
ATOM 904 C C . TYR A 1 115 ? 8.883 -10.742 -5.246 1 98.94 115 TYR A C 1
ATOM 906 O O . TYR A 1 115 ? 7.895 -10.078 -5.566 1 98.94 115 TYR A O 1
ATOM 914 N N . VAL A 1 116 ? 10.133 -10.266 -5.137 1 98.94 116 VAL A N 1
ATOM 915 C CA . VAL A 1 116 ? 10.445 -8.93 -5.633 1 98.94 116 VAL A CA 1
ATOM 916 C C . VAL A 1 116 ? 11.648 -9 -6.574 1 98.94 116 VAL A C 1
ATOM 918 O O . VAL A 1 116 ? 12.508 -9.875 -6.438 1 98.94 116 VAL A O 1
ATOM 921 N N . ALA A 1 117 ? 11.594 -8.133 -7.555 1 98.75 117 ALA A N 1
ATOM 922 C CA . ALA A 1 117 ? 12.719 -7.984 -8.469 1 98.75 117 ALA A CA 1
ATOM 923 C C . ALA A 1 117 ? 13.625 -6.84 -8.031 1 98.75 117 ALA A C 1
ATOM 925 O O . ALA A 1 117 ? 13.172 -5.703 -7.879 1 98.75 117 ALA A O 1
ATOM 926 N N . VAL A 1 118 ? 14.953 -7.117 -7.777 1 98.12 118 VAL A N 1
ATOM 927 C CA . VAL A 1 118 ? 15.984 -6.137 -7.457 1 98.12 118 VAL A CA 1
ATOM 928 C C . VAL A 1 118 ? 17.141 -6.254 -8.453 1 98.12 118 VAL A C 1
ATOM 930 O O . VAL A 1 118 ? 17.797 -7.293 -8.523 1 98.12 118 VAL A O 1
ATOM 933 N N . ASP A 1 119 ? 17.344 -5.215 -9.25 1 95.69 119 ASP A N 1
ATOM 934 C CA . ASP A 1 119 ? 18.422 -5.191 -10.227 1 95.69 119 ASP A CA 1
ATOM 935 C C . ASP A 1 119 ? 18.406 -6.453 -11.094 1 95.69 119 ASP A C 1
ATOM 937 O O . ASP A 1 119 ? 19.438 -7.105 -11.273 1 95.69 119 ASP A O 1
ATOM 941 N N . GLY A 1 120 ? 17.234 -6.848 -11.477 1 95.06 120 GLY A N 1
ATOM 942 C CA . GLY A 1 120 ? 17.062 -7.938 -12.422 1 95.06 120 GLY A CA 1
ATOM 943 C C . GLY A 1 120 ? 17.047 -9.305 -11.766 1 95.06 120 GLY A C 1
ATOM 944 O O . GLY A 1 120 ? 16.875 -10.32 -12.438 1 95.06 120 GLY A O 1
ATOM 945 N N . ILE A 1 121 ? 17.234 -9.375 -10.477 1 97.38 121 ILE A N 1
ATOM 946 C CA . ILE A 1 121 ? 17.281 -10.633 -9.75 1 97.38 121 ILE A CA 1
ATOM 947 C C . ILE A 1 121 ? 15.969 -10.82 -8.977 1 97.38 121 ILE A C 1
ATOM 949 O O . ILE A 1 121 ? 15.477 -9.875 -8.352 1 97.38 121 ILE A O 1
ATOM 953 N N . VAL A 1 122 ? 15.344 -12.062 -9.094 1 98.69 122 VAL A N 1
ATOM 954 C CA . VAL A 1 122 ? 14.109 -12.383 -8.383 1 98.69 122 VAL A CA 1
ATOM 955 C C . VAL A 1 122 ? 14.438 -12.875 -6.977 1 98.69 122 VAL A C 1
ATOM 957 O O . VAL A 1 122 ? 15.148 -13.875 -6.816 1 98.69 122 VAL A O 1
ATOM 960 N N . HIS A 1 123 ? 13.961 -12.203 -5.969 1 98.69 123 HIS A N 1
ATOM 961 C CA . HIS A 1 123 ? 14.141 -12.578 -4.57 1 98.69 123 HIS A CA 1
ATOM 962 C C . HIS A 1 123 ? 12.828 -13.055 -3.951 1 98.69 123 HIS A C 1
ATOM 964 O O . HIS A 1 123 ? 11.797 -12.398 -4.098 1 98.69 123 HIS A O 1
ATOM 970 N N . GLU A 1 124 ? 12.906 -14.195 -3.275 1 98.75 124 GLU A N 1
ATOM 971 C CA . GLU A 1 124 ? 11.742 -14.664 -2.533 1 98.75 124 GLU A CA 1
ATOM 972 C C . GLU A 1 124 ? 11.633 -13.969 -1.181 1 98.75 124 GLU A C 1
ATOM 974 O O . GLU A 1 124 ? 12.633 -13.766 -0.496 1 98.75 124 GLU A O 1
ATOM 979 N N . ILE A 1 125 ? 10.492 -13.539 -0.817 1 98.88 125 ILE A N 1
ATOM 980 C CA . ILE A 1 125 ? 10.211 -12.844 0.436 1 98.88 125 ILE A CA 1
ATOM 981 C C . ILE A 1 125 ? 9.32 -13.711 1.316 1 98.88 125 ILE A C 1
ATOM 983 O O . ILE A 1 125 ? 8.305 -14.242 0.852 1 98.88 125 ILE A O 1
ATOM 987 N N . SER A 1 126 ? 9.688 -13.906 2.537 1 98.25 126 SER A N 1
ATOM 988 C CA . SER A 1 126 ? 8.891 -14.719 3.447 1 98.25 126 SER A CA 1
ATOM 989 C C . SER A 1 126 ? 7.559 -14.055 3.777 1 98.25 126 SER A C 1
ATOM 991 O O . SER A 1 126 ? 7.492 -12.828 3.906 1 98.25 126 SER A O 1
ATOM 993 N N . PRO A 1 127 ? 6.477 -14.852 3.93 1 97.19 127 PRO A N 1
ATOM 994 C CA . PRO A 1 127 ? 5.18 -14.297 4.324 1 97.19 127 PRO A CA 1
ATOM 995 C C . PRO A 1 127 ? 5.258 -13.484 5.617 1 97.19 127 PRO A C 1
ATOM 997 O O . PRO A 1 127 ? 4.535 -12.5 5.773 1 97.19 127 PRO A O 1
ATOM 1000 N N . ARG A 1 128 ? 6.129 -13.836 6.48 1 96.5 128 ARG A N 1
ATOM 1001 C CA . ARG A 1 128 ? 6.305 -13.109 7.734 1 96.5 128 ARG A CA 1
ATOM 1002 C C . ARG A 1 128 ? 6.785 -11.688 7.484 1 96.5 128 ARG A C 1
ATOM 1004 O O . ARG A 1 128 ? 6.312 -10.742 8.125 1 96.5 128 ARG A O 1
ATOM 1011 N N . VAL A 1 129 ? 7.707 -11.547 6.586 1 98.19 129 VAL A N 1
ATOM 1012 C CA . VAL A 1 129 ? 8.258 -10.234 6.262 1 98.19 129 VAL A CA 1
ATOM 1013 C C . VAL A 1 129 ? 7.199 -9.383 5.574 1 98.19 129 VAL A C 1
ATOM 1015 O O . VAL A 1 129 ? 7.078 -8.188 5.848 1 98.19 129 VAL A O 1
ATOM 1018 N N . VAL A 1 130 ? 6.418 -10.016 4.676 1 98.69 130 VAL A N 1
ATOM 1019 C CA . VAL A 1 130 ? 5.316 -9.297 4.035 1 98.69 130 VAL A CA 1
ATOM 1020 C C . VAL A 1 130 ? 4.355 -8.766 5.094 1 98.69 130 VAL A C 1
ATOM 1022 O O . VAL A 1 130 ? 4.008 -7.586 5.09 1 98.69 130 VAL A O 1
ATOM 1025 N N . ARG A 1 131 ? 4.027 -9.602 6.035 1 96.88 131 ARG A N 1
ATOM 1026 C CA . ARG A 1 131 ? 3.111 -9.211 7.105 1 96.88 131 ARG A CA 1
ATOM 1027 C C . ARG A 1 131 ? 3.719 -8.117 7.969 1 96.88 131 ARG A C 1
ATOM 1029 O O . ARG A 1 131 ? 3.055 -7.121 8.281 1 96.88 131 ARG A O 1
ATOM 1036 N N . LEU A 1 132 ? 4.918 -8.266 8.312 1 97.44 132 LEU A N 1
ATOM 1037 C CA . LEU A 1 132 ? 5.613 -7.309 9.172 1 97.44 132 LEU A CA 1
ATOM 1038 C C . LEU A 1 132 ? 5.68 -5.934 8.516 1 97.44 132 LEU A C 1
ATOM 1040 O O . LEU A 1 132 ? 5.527 -4.914 9.188 1 97.44 132 LEU A O 1
ATOM 1044 N N . SER A 1 133 ? 5.863 -5.906 7.234 1 98.56 133 SER A N 1
ATOM 1045 C CA . SER A 1 133 ? 6.082 -4.656 6.516 1 98.56 133 SER A CA 1
ATOM 1046 C C . SER A 1 133 ? 4.863 -3.746 6.605 1 98.56 133 SER A C 1
ATOM 1048 O O . SER A 1 133 ? 4.973 -2.531 6.422 1 98.56 133 SER A O 1
ATOM 1050 N N . ARG A 1 134 ? 3.732 -4.293 6.941 1 97.25 134 ARG A N 1
ATOM 1051 C CA . ARG A 1 134 ? 2.488 -3.529 6.988 1 97.25 134 ARG A CA 1
ATOM 1052 C C . ARG A 1 134 ? 2.305 -2.865 8.352 1 97.25 134 ARG A C 1
ATOM 1054 O O . ARG A 1 134 ? 1.443 -1.997 8.508 1 97.25 134 ARG A O 1
ATOM 1061 N N . PHE A 1 135 ? 3.09 -3.305 9.336 1 98.5 135 PHE A N 1
ATOM 1062 C CA . PHE A 1 135 ? 2.943 -2.812 10.703 1 98.5 135 PHE A CA 1
ATOM 1063 C C . PHE A 1 135 ? 4.109 -1.91 11.086 1 98.5 135 PHE A C 1
ATOM 1065 O O . PHE A 1 135 ? 5.113 -2.379 11.625 1 98.5 135 PHE A O 1
ATOM 1072 N N . LEU A 1 136 ? 3.895 -0.623 10.898 1 98.81 136 LEU A N 1
ATOM 1073 C CA . LEU A 1 136 ? 4.961 0.354 11.086 1 98.81 136 LEU A CA 1
ATOM 1074 C C . LEU A 1 136 ? 5.391 0.421 12.547 1 98.81 136 LEU A C 1
ATOM 1076 O O . LEU A 1 136 ? 6.574 0.609 12.844 1 98.81 136 LEU A O 1
ATOM 1080 N N . SER A 1 137 ? 4.457 0.245 13.477 1 98.56 137 SER A N 1
ATOM 1081 C CA . SER A 1 137 ? 4.805 0.297 14.891 1 98.56 137 SER A CA 1
ATOM 1082 C C . SER A 1 137 ? 5.742 -0.842 15.273 1 98.56 137 SER A C 1
ATOM 1084 O O . SER A 1 137 ? 6.676 -0.649 16.062 1 98.56 137 SER A O 1
ATOM 1086 N N . LYS A 1 138 ? 5.453 -1.996 14.734 1 97.5 138 LYS A N 1
ATOM 1087 C CA . LYS A 1 138 ? 6.328 -3.137 15 1 97.5 138 LYS A CA 1
ATOM 1088 C C . LYS A 1 138 ? 7.707 -2.928 14.375 1 97.5 138 LYS A C 1
ATOM 1090 O O . LYS A 1 138 ? 8.727 -3.242 14.992 1 97.5 138 LYS A O 1
ATOM 1095 N N . LEU A 1 139 ? 7.727 -2.357 13.18 1 97.88 139 LEU A N 1
ATOM 1096 C CA . LEU A 1 139 ? 9 -2.08 12.516 1 97.88 139 LEU A CA 1
ATOM 1097 C C . LEU A 1 139 ? 9.797 -1.037 13.289 1 97.88 139 LEU A C 1
ATOM 1099 O O . LEU A 1 139 ? 11.023 -1.134 13.383 1 97.88 139 LEU A O 1
ATOM 1103 N N . GLU A 1 140 ? 9.102 -0.042 13.805 1 97.56 140 GLU A N 1
ATOM 1104 C CA . GLU A 1 140 ? 9.766 0.991 14.594 1 97.56 140 GLU A CA 1
ATOM 1105 C C . GLU A 1 140 ? 10.453 0.393 15.82 1 97.56 140 GLU A C 1
ATOM 1107 O O . GLU A 1 140 ? 11.602 0.727 16.125 1 97.56 140 GLU A O 1
ATOM 1112 N N . LYS A 1 141 ? 9.758 -0.516 16.453 1 95.06 141 LYS A N 1
ATOM 1113 C CA . LYS A 1 141 ? 10.32 -1.186 17.625 1 95.06 141 LYS A CA 1
ATOM 1114 C C . LYS A 1 141 ? 11.539 -2.018 17.25 1 95.06 141 LYS A C 1
ATOM 1116 O O . LYS A 1 141 ? 12.539 -2.029 17.969 1 95.06 141 LYS A O 1
ATOM 1121 N N . LEU A 1 142 ? 11.422 -2.721 16.125 1 91.81 142 LEU A N 1
ATOM 1122 C CA . LEU A 1 142 ? 12.539 -3.533 15.641 1 91.81 142 LEU A CA 1
ATOM 1123 C C . LEU A 1 142 ? 13.75 -2.662 15.328 1 91.81 142 LEU A C 1
ATOM 1125 O O . LEU A 1 142 ? 14.883 -3.031 15.641 1 91.81 142 LEU A O 1
ATOM 1129 N N . ALA A 1 143 ? 13.523 -1.535 14.711 1 91 143 ALA A N 1
ATOM 1130 C CA . ALA A 1 143 ? 14.594 -0.618 14.344 1 91 143 ALA A CA 1
ATOM 1131 C C . ALA A 1 143 ? 15.281 -0.045 15.578 1 91 143 ALA A C 1
ATOM 1133 O O . ALA A 1 143 ? 16.484 0.179 15.578 1 91 143 ALA A O 1
ATOM 1134 N N . GLU A 1 144 ? 14.547 0.264 16.625 1 89.06 144 GLU A N 1
ATOM 1135 C CA . GLU A 1 144 ? 15.086 0.809 17.859 1 89.06 144 GLU A CA 1
ATOM 1136 C C . GLU A 1 144 ? 15.977 -0.206 18.578 1 89.06 144 GLU A C 1
ATOM 1138 O O . GLU A 1 144 ? 16.906 0.171 19.281 1 89.06 144 GLU A O 1
ATOM 1143 N N . GLN A 1 145 ? 15.672 -1.505 18.344 1 82.88 145 GLN A N 1
ATOM 1144 C CA . GLN A 1 145 ? 16.438 -2.566 19 1 82.88 145 GLN A CA 1
ATOM 1145 C C . GLN A 1 145 ? 17.766 -2.797 18.281 1 82.88 145 GLN A C 1
ATOM 1147 O O . GLN A 1 145 ? 18.688 -3.404 18.828 1 82.88 145 GLN A O 1
ATOM 1152 N N . GLN A 1 146 ? 17.906 -2.389 17.047 1 76.25 146 GLN A N 1
ATOM 1153 C CA . GLN A 1 146 ? 19.141 -2.537 16.281 1 76.25 146 GLN A CA 1
ATOM 1154 C C . GLN A 1 146 ? 20.094 -1.372 16.531 1 76.25 146 GLN A C 1
ATOM 1156 O O . GLN A 1 146 ? 21.266 -1.433 16.172 1 76.25 146 GLN A O 1
ATOM 1161 N N . GLU A 1 147 ? 19.703 -0.206 17.062 1 64.19 147 GLU A N 1
ATOM 1162 C CA . GLU A 1 147 ? 20.594 0.881 17.469 1 64.19 147 GLU A CA 1
ATOM 1163 C C . GLU A 1 147 ? 21.109 0.667 18.891 1 64.19 147 GLU A C 1
ATOM 1165 O O . GLU A 1 147 ? 20.438 0.033 19.703 1 64.19 147 GLU A O 1
ATOM 1170 N N . MET B 1 1 ? -4.715 30.766 18.891 1 46.12 1 MET B N 1
ATOM 1171 C CA . MET B 1 1 ? -3.922 29.625 19.359 1 46.12 1 MET B CA 1
ATOM 1172 C C . MET B 1 1 ? -4.77 28.359 19.422 1 46.12 1 MET B C 1
ATOM 1174 O O . MET B 1 1 ? -5.777 28.312 20.125 1 46.12 1 MET B O 1
ATOM 1178 N N . HIS B 1 2 ? -5.055 27.656 18.25 1 61.53 2 HIS B N 1
ATOM 1179 C CA . HIS B 1 2 ? -6 26.547 18.25 1 61.53 2 HIS B CA 1
ATOM 1180 C C . HIS B 1 2 ? -5.539 25.422 19.172 1 61.53 2 HIS B C 1
ATOM 1182 O O . HIS B 1 2 ? -4.387 24.984 19.094 1 61.53 2 HIS B O 1
ATOM 1188 N N . SER B 1 3 ? -6.281 25.203 20.297 1 71.56 3 SER B N 1
ATOM 1189 C CA . SER B 1 3 ? -6.031 24.234 21.359 1 71.56 3 SER B CA 1
ATOM 1190 C C . SER B 1 3 ? -6.234 22.812 20.859 1 71.56 3 SER B C 1
ATOM 1192 O O . SER B 1 3 ? -5.91 21.859 21.562 1 71.56 3 SER B O 1
ATOM 1194 N N . LEU B 1 4 ? -6.734 22.656 19.578 1 86.69 4 LEU B N 1
ATOM 1195 C CA . LEU B 1 4 ? -7.023 21.312 19.062 1 86.69 4 LEU B CA 1
ATOM 1196 C C . LEU B 1 4 ? -6.84 21.281 17.547 1 86.69 4 LEU B C 1
ATOM 1198 O O . LEU B 1 4 ? -6.648 22.312 16.906 1 86.69 4 LEU B O 1
ATOM 1202 N N . ALA B 1 5 ? -6.711 20.172 17.062 1 95.62 5 ALA B N 1
ATOM 1203 C CA . ALA B 1 5 ? -6.789 20.047 15.602 1 95.62 5 ALA B CA 1
ATOM 1204 C C . ALA B 1 5 ? -8.133 20.547 15.078 1 95.62 5 ALA B C 1
ATOM 1206 O O . ALA B 1 5 ? -9.164 20.359 15.727 1 95.62 5 ALA B O 1
ATOM 1207 N N . VAL B 1 6 ? -8.07 21.203 13.969 1 96.5 6 VAL B N 1
ATOM 1208 C CA . VAL B 1 6 ? -9.305 21.656 13.336 1 96.5 6 VAL B CA 1
ATOM 1209 C C . VAL B 1 6 ? -9.773 20.609 12.32 1 96.5 6 VAL B C 1
ATOM 1211 O O . VAL B 1 6 ? -9.086 20.328 11.336 1 96.5 6 VAL B O 1
ATOM 1214 N N . ARG B 1 7 ? -10.969 20.062 12.578 1 96 7 ARG B N 1
ATOM 1215 C CA . ARG B 1 7 ? -11.523 19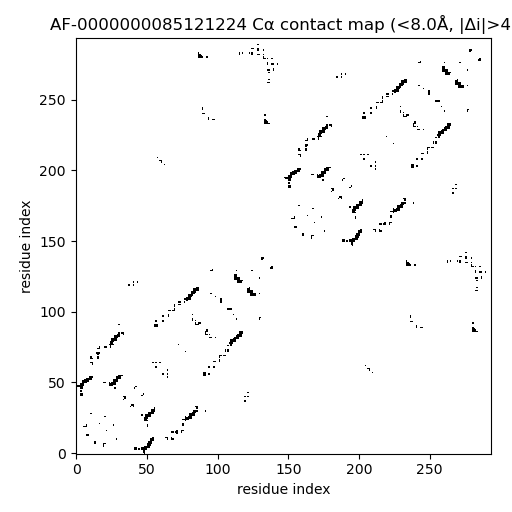.094 11.641 1 96 7 ARG B CA 1
ATOM 1216 C C . ARG B 1 7 ? -12.062 19.781 10.391 1 96 7 ARG B C 1
ATOM 1218 O O . ARG B 1 7 ? -12.93 20.656 10.477 1 96 7 ARG B O 1
ATOM 1225 N N . CYS B 1 8 ? -11.602 19.344 9.195 1 97.75 8 CYS B N 1
ATOM 1226 C CA . CYS B 1 8 ? -11.906 20.062 7.961 1 97.75 8 CYS B CA 1
ATOM 1227 C C . CYS B 1 8 ? -12.695 19.188 6.992 1 97.75 8 CYS B C 1
ATOM 1229 O O . CYS B 1 8 ? -12.844 19.531 5.82 1 97.75 8 CYS B O 1
ATOM 1231 N N . GLY B 1 9 ? -13.133 18.031 7.367 1 97.44 9 GLY B N 1
ATOM 1232 C CA . GLY B 1 9 ? -13.852 17.125 6.48 1 97.44 9 GLY B CA 1
ATOM 1233 C C . GLY B 1 9 ? -12.938 16.203 5.695 1 97.44 9 GLY B C 1
ATOM 1234 O O . GLY B 1 9 ? -11.82 15.914 6.129 1 97.44 9 GLY B O 1
ATOM 1235 N N . ARG B 1 10 ? -13.469 15.727 4.574 1 98.62 10 ARG B N 1
ATOM 1236 C CA . ARG B 1 10 ? -12.688 14.82 3.744 1 98.62 10 ARG B CA 1
ATOM 1237 C C . ARG B 1 10 ? -11.734 15.594 2.834 1 98.62 10 ARG B C 1
ATOM 1239 O O . ARG B 1 10 ? -12.094 16.641 2.301 1 98.62 10 ARG B O 1
ATOM 1246 N N . LEU B 1 11 ? -10.547 15.008 2.703 1 98.81 11 LEU B N 1
ATOM 1247 C CA . LEU B 1 11 ? -9.539 15.625 1.844 1 98.81 11 LEU B CA 1
ATOM 1248 C C . LEU B 1 11 ? -10.086 15.836 0.436 1 98.81 11 LEU B C 1
ATOM 1250 O O . LEU B 1 11 ? -10.023 16.953 -0.097 1 98.81 11 LEU B O 1
ATOM 1254 N N . ILE B 1 12 ? -10.758 14.789 -0.122 1 98.5 12 ILE B N 1
ATOM 1255 C CA . ILE B 1 12 ? -11.141 14.758 -1.529 1 98.5 12 ILE B CA 1
ATOM 1256 C C . ILE B 1 12 ? -12.305 15.719 -1.768 1 98.5 12 ILE B C 1
ATOM 1258 O O . ILE B 1 12 ? -12.477 16.234 -2.875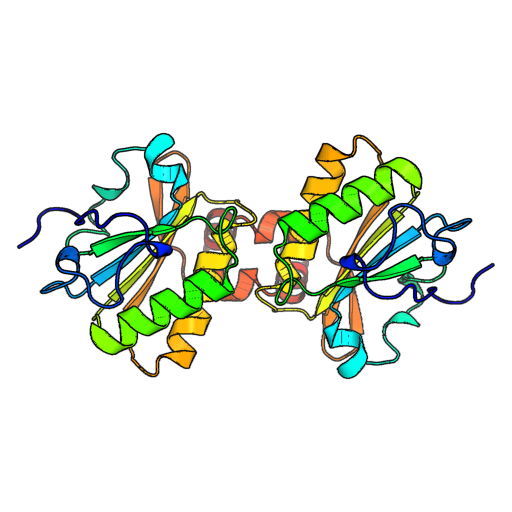 1 98.5 12 ILE B O 1
ATOM 1262 N N . ASP B 1 13 ? -13.008 16.062 -0.733 1 97.94 13 ASP B N 1
ATOM 1263 C CA . ASP B 1 13 ? -14.18 16.922 -0.863 1 97.94 13 ASP B CA 1
ATOM 1264 C C . ASP B 1 13 ? -13.82 18.391 -0.625 1 97.94 13 ASP B C 1
ATOM 1266 O O . ASP B 1 13 ? -14.656 19.281 -0.795 1 97.94 13 ASP B O 1
ATOM 1270 N N . SER B 1 14 ? -12.625 18.688 -0.209 1 97.56 14 SER B N 1
ATOM 1271 C CA . SER B 1 14 ? -12.195 20.031 0.143 1 97.56 14 SER B CA 1
ATOM 1272 C C . SER B 1 14 ? -11.531 20.734 -1.04 1 97.56 14 SER B C 1
ATOM 1274 O O . SER B 1 14 ? -10.828 20.094 -1.829 1 97.56 14 SER B O 1
ATOM 1276 N N . ASN B 1 15 ? -11.773 22.016 -1.142 1 95.69 15 ASN B N 1
ATOM 1277 C CA . ASN B 1 15 ? -10.992 22.75 -2.143 1 95.69 15 ASN B CA 1
ATOM 1278 C C . ASN B 1 15 ? -9.516 22.797 -1.773 1 95.69 15 ASN B C 1
ATOM 1280 O O . ASN B 1 15 ? -9.125 22.359 -0.691 1 95.69 15 ASN B O 1
ATOM 1284 N N . ALA B 1 16 ? -8.719 23.297 -2.666 1 95.5 16 ALA B N 1
ATOM 1285 C CA . ALA B 1 16 ? -7.27 23.234 -2.492 1 95.5 16 ALA B CA 1
ATOM 1286 C C . ALA B 1 16 ? -6.801 24.203 -1.42 1 95.5 16 ALA B C 1
ATOM 1288 O O . ALA B 1 16 ? -5.691 24.078 -0.9 1 95.5 16 ALA B O 1
ATOM 1289 N N . TYR B 1 17 ? -7.523 25.156 -1.13 1 97.38 17 TYR B N 1
ATOM 1290 C CA . TYR B 1 17 ? -7.211 26.078 -0.048 1 97.38 17 TYR B CA 1
ATOM 1291 C C . TYR B 1 17 ? -8.477 26.484 0.703 1 97.38 17 TYR B C 1
ATOM 1293 O O . TYR B 1 17 ? -8.883 27.656 0.66 1 97.38 17 TYR B O 1
ATOM 1301 N N . PRO B 1 18 ? -9.031 25.594 1.49 1 97.56 18 PRO B N 1
ATOM 1302 C CA . PRO B 1 18 ? -10.305 25.844 2.166 1 97.56 18 PRO B CA 1
ATOM 1303 C C . PRO B 1 18 ? -10.164 26.766 3.375 1 97.56 18 PRO B C 1
ATOM 1305 O O . PRO B 1 18 ? -9.062 26.922 3.908 1 97.56 18 PRO B O 1
ATOM 1308 N N . PRO B 1 19 ? -11.203 27.359 3.889 1 97.25 19 PRO B N 1
ATOM 1309 C CA . PRO B 1 19 ? -11.188 28.266 5.031 1 97.25 19 PRO B CA 1
ATOM 1310 C C . PRO B 1 19 ? -10.578 27.641 6.281 1 97.25 19 PRO B C 1
ATOM 1312 O O . PRO B 1 19 ? -9.836 28.297 7.012 1 97.25 19 PRO B O 1
ATOM 1315 N N . CYS B 1 20 ? -10.781 26.375 6.52 1 96.56 20 CYS B N 1
ATOM 1316 C CA . CYS B 1 20 ? -10.305 25.719 7.73 1 96.56 20 CYS B CA 1
ATOM 1317 C C . CYS B 1 20 ? -8.789 25.594 7.73 1 96.56 20 CYS B C 1
ATOM 1319 O O . CYS B 1 20 ? -8.18 25.391 8.781 1 96.56 20 CYS B O 1
ATOM 1321 N N . LEU B 1 21 ? -8.195 25.688 6.617 1 97.12 21 LEU B N 1
ATOM 1322 C CA . LEU B 1 21 ? -6.75 25.578 6.469 1 97.12 21 LEU B CA 1
ATOM 1323 C C . LEU B 1 21 ? -6.086 26.938 6.59 1 97.12 21 LEU B C 1
ATOM 1325 O O . LEU B 1 21 ? -4.887 27.031 6.848 1 97.12 21 LEU B O 1
ATOM 1329 N N . ARG B 1 22 ? -6.895 28.016 6.418 1 95.25 22 ARG B N 1
ATOM 1330 C CA . ARG B 1 22 ? -6.34 29.359 6.402 1 95.25 22 ARG B CA 1
ATOM 1331 C C . ARG B 1 22 ? -5.848 29.766 7.789 1 95.25 22 ARG B C 1
ATOM 1333 O O . ARG B 1 22 ? -6.543 29.562 8.781 1 95.25 22 ARG B O 1
ATOM 1340 N N . GLY B 1 23 ? -4.609 30.234 7.84 1 93.75 23 GLY B N 1
ATOM 1341 C CA . GLY B 1 23 ? -4.027 30.688 9.094 1 93.75 23 GLY B CA 1
ATOM 1342 C C . GLY B 1 23 ? -3.324 29.578 9.859 1 93.75 23 GLY B C 1
ATOM 1343 O O . GLY B 1 23 ? -2.689 29.828 10.883 1 93.75 23 GLY B O 1
ATOM 1344 N N . LEU B 1 24 ? -3.5 28.391 9.406 1 95.69 24 LEU B N 1
ATOM 1345 C CA . LEU B 1 24 ? -2.801 27.281 10.031 1 95.69 24 LEU B CA 1
ATOM 1346 C C . LEU B 1 24 ? -1.539 26.922 9.258 1 95.69 24 LEU B C 1
ATOM 1348 O O . LEU B 1 24 ? -1.454 27.172 8.055 1 95.69 24 LEU B O 1
ATOM 1352 N N . ASP B 1 25 ? -0.615 26.375 9.977 1 96.19 25 ASP B N 1
ATOM 1353 C CA . ASP B 1 25 ? 0.655 26.047 9.336 1 96.19 25 ASP B CA 1
ATOM 1354 C C . ASP B 1 25 ? 0.913 24.531 9.359 1 96.19 25 ASP B C 1
ATOM 1356 O O . ASP B 1 25 ? 2.045 24.094 9.164 1 96.19 25 ASP B O 1
ATOM 1360 N N . CYS B 1 26 ? -0.14 23.797 9.656 1 98.31 26 CYS B N 1
ATOM 1361 C CA . CYS B 1 26 ? -0.035 22.344 9.742 1 98.31 26 CYS B CA 1
ATOM 1362 C C . CYS B 1 26 ? -1.222 21.672 9.055 1 98.31 26 CYS B C 1
ATOM 1364 O O . CYS B 1 26 ? -2.371 22.062 9.281 1 98.31 26 CYS B O 1
ATOM 1366 N N . ILE B 1 27 ? -0.907 20.688 8.18 1 98.69 27 ILE B N 1
ATOM 1367 C CA . ILE B 1 27 ? -1.921 19.828 7.594 1 98.69 27 ILE B CA 1
ATOM 1368 C C . ILE B 1 27 ? -1.761 18.406 8.133 1 98.69 27 ILE B C 1
ATOM 1370 O O . ILE B 1 27 ? -0.655 17.859 8.141 1 98.69 27 ILE B O 1
ATOM 1374 N N . LEU B 1 28 ? -2.811 17.891 8.664 1 98.88 28 LEU B N 1
ATOM 1375 C CA . LEU B 1 28 ? -2.887 16.484 9.062 1 98.88 28 LEU B CA 1
ATOM 1376 C C . LEU B 1 28 ? -3.852 15.727 8.156 1 98.88 28 LEU B C 1
ATOM 1378 O O . LEU B 1 28 ? -5.016 16.109 8.016 1 98.88 28 LEU B O 1
ATOM 1382 N N . ILE B 1 29 ? -3.363 14.703 7.453 1 98.94 29 ILE B N 1
ATOM 1383 C CA . ILE B 1 29 ? -4.281 13.75 6.844 1 98.94 29 ILE B CA 1
ATOM 1384 C C . ILE B 1 29 ? -4.359 12.492 7.699 1 98.94 29 ILE B C 1
ATOM 1386 O O . ILE B 1 29 ? -3.359 12.07 8.289 1 98.94 29 ILE B O 1
ATOM 1390 N N . TYR B 1 30 ? -5.555 11.953 7.852 1 98.88 30 TYR B N 1
ATOM 1391 C CA . TYR B 1 30 ? -5.699 10.812 8.75 1 98.88 30 TYR B CA 1
ATOM 1392 C C . TYR B 1 30 ? -6.711 9.812 8.211 1 98.88 30 TYR B C 1
ATOM 1394 O O . TYR B 1 30 ? -7.547 10.156 7.371 1 98.88 30 TYR B O 1
ATOM 1402 N N . SER B 1 31 ? -6.57 8.531 8.664 1 98.5 31 SER B N 1
ATOM 1403 C CA . SER B 1 31 ? -7.5 7.473 8.297 1 98.5 31 SER B CA 1
ATOM 1404 C C . SER B 1 31 ? -8.914 7.789 8.758 1 98.5 31 SER B C 1
ATOM 1406 O O . SER B 1 31 ? -9.172 7.914 9.961 1 98.5 31 SER B O 1
ATOM 1408 N N . ARG B 1 32 ? -9.797 7.75 7.836 1 98.38 32 ARG B N 1
ATOM 1409 C CA . ARG B 1 32 ? -11.18 8.117 8.148 1 98.38 32 ARG B CA 1
ATOM 1410 C C . ARG B 1 32 ? -11.789 7.141 9.148 1 98.38 32 ARG B C 1
ATOM 1412 O O . ARG B 1 32 ? -12.586 7.535 10 1 98.38 32 ARG B O 1
ATOM 1419 N N . CYS B 1 33 ? -11.344 5.941 9.102 1 98.25 33 CYS B N 1
ATOM 1420 C CA . CYS B 1 33 ? -11.93 4.934 9.984 1 98.25 33 CYS B CA 1
ATOM 1421 C C . CYS B 1 33 ? -11.609 5.234 11.438 1 98.25 33 CYS B C 1
ATOM 1423 O O . CYS B 1 33 ? -12.281 4.738 12.344 1 98.25 33 CYS B O 1
ATOM 1425 N N . LEU B 1 34 ? -10.609 6.027 11.703 1 98 34 LEU B N 1
ATOM 1426 C CA . LEU B 1 34 ? -10.242 6.375 13.07 1 98 34 LEU B CA 1
ATOM 1427 C C . LEU B 1 34 ? -11.352 7.176 13.75 1 98 34 LEU B C 1
ATOM 1429 O O . LEU B 1 34 ? -11.461 7.18 14.977 1 98 34 LEU B O 1
ATOM 1433 N N . GLU B 1 35 ? -12.203 7.871 12.992 1 96.81 35 GLU B N 1
ATOM 1434 C CA . GLU B 1 35 ? -13.336 8.617 13.547 1 96.81 35 GLU B CA 1
ATOM 1435 C C . GLU B 1 35 ? -14.289 7.688 14.297 1 96.81 35 GLU B C 1
ATOM 1437 O O . GLU B 1 35 ? -14.891 8.086 15.297 1 96.81 35 GLU B O 1
ATOM 1442 N N . GLN B 1 36 ? -14.383 6.465 13.805 1 97.12 36 GLN B N 1
ATOM 1443 C CA . GLN B 1 36 ? -15.25 5.484 14.453 1 97.12 36 GLN B CA 1
ATOM 1444 C C . GLN B 1 36 ? -14.492 4.691 15.516 1 97.12 36 GLN B C 1
ATOM 1446 O O . GLN B 1 36 ? -15.023 4.426 16.594 1 97.12 36 GLN B O 1
ATOM 1451 N N . LEU B 1 37 ? -13.266 4.34 15.242 1 96.75 37 LEU B N 1
ATOM 1452 C CA . LEU B 1 37 ? -12.484 3.488 16.125 1 96.75 37 LEU B CA 1
ATOM 1453 C C . LEU B 1 37 ? -12.117 4.223 17.406 1 96.75 37 LEU B C 1
ATOM 1455 O O . LEU B 1 37 ? -12.094 3.625 18.484 1 96.75 37 LEU B O 1
ATOM 1459 N N . ASN B 1 38 ? -11.773 5.504 17.312 1 96.38 38 ASN B N 1
ATOM 1460 C CA . ASN B 1 38 ? -11.359 6.355 18.422 1 96.38 38 ASN B CA 1
ATOM 1461 C C . ASN B 1 38 ? -11.711 7.816 18.172 1 96.38 38 ASN B C 1
ATOM 1463 O O . ASN B 1 38 ? -10.859 8.609 17.766 1 96.38 38 ASN B O 1
ATOM 1467 N N . PRO B 1 39 ? -12.859 8.234 18.547 1 94.19 39 PRO B N 1
ATOM 1468 C CA . PRO B 1 39 ? -13.359 9.57 18.219 1 94.19 39 PRO B CA 1
ATOM 1469 C C . PRO B 1 39 ? -12.508 10.688 18.828 1 94.19 39 PRO B C 1
ATOM 1471 O O . PRO B 1 39 ? -12.57 11.828 18.375 1 94.19 39 PRO B O 1
ATOM 1474 N N . ARG B 1 40 ? -11.688 10.398 19.812 1 95.5 40 ARG B N 1
ATOM 1475 C CA . ARG B 1 40 ? -10.93 11.43 20.516 1 95.5 40 ARG B CA 1
ATOM 1476 C C . ARG B 1 40 ? -9.477 11.453 20.031 1 95.5 40 ARG B C 1
ATOM 1478 O O . ARG B 1 40 ? -8.648 12.172 20.594 1 95.5 40 ARG B O 1
ATOM 1485 N N . ILE B 1 41 ? -9.234 10.734 18.984 1 96.06 41 ILE B N 1
ATOM 1486 C CA . ILE B 1 41 ? -7.836 10.523 18.625 1 96.06 41 ILE B CA 1
ATOM 1487 C C . ILE B 1 41 ? -7.219 11.844 18.156 1 96.06 41 ILE B C 1
ATOM 1489 O O . ILE B 1 41 ? -6.039 12.109 18.406 1 96.06 41 ILE B O 1
ATOM 1493 N N . LEU B 1 42 ? -7.984 12.75 17.578 1 96.44 42 LEU B N 1
ATOM 1494 C CA . LEU B 1 42 ? -7.473 14.008 17.031 1 96.44 42 LEU B CA 1
ATOM 1495 C C . LEU B 1 42 ? -7.203 15 18.156 1 96.44 42 LEU B C 1
ATOM 1497 O O . LEU B 1 42 ? -6.594 16.047 17.922 1 96.44 42 LEU B O 1
ATOM 1501 N N . LEU B 1 43 ? -7.562 14.672 19.391 1 96.12 43 LEU B N 1
ATOM 1502 C CA . LEU B 1 43 ? -7.285 15.516 20.547 1 96.12 43 LEU B CA 1
ATOM 1503 C C . LEU B 1 43 ? -5.84 15.344 21.016 1 96.12 43 LEU B C 1
ATOM 1505 O O . LEU B 1 43 ? -5.379 16.062 21.891 1 96.12 43 LEU B O 1
ATOM 1509 N N . ASP B 1 44 ? -5.188 14.383 20.453 1 96.94 44 ASP B N 1
ATOM 1510 C CA . ASP B 1 44 ? -3.775 14.195 20.781 1 96.94 44 ASP B CA 1
ATOM 1511 C C . ASP B 1 44 ? -2.992 15.492 20.594 1 96.94 44 ASP B C 1
ATOM 1513 O O . ASP B 1 44 ? -3.18 16.203 19.609 1 96.94 44 ASP B O 1
ATOM 1517 N N . ALA B 1 45 ? -2.109 15.812 21.484 1 96.88 45 ALA B N 1
ATOM 1518 C CA . ALA B 1 45 ? -1.355 17.062 21.516 1 96.88 45 ALA B CA 1
ATOM 1519 C C . ALA B 1 45 ? -0.49 17.203 20.266 1 96.88 45 ALA B C 1
ATOM 1521 O O . ALA B 1 45 ? -0.183 18.328 19.844 1 96.88 45 ALA B O 1
ATOM 1522 N N . LYS B 1 46 ? -0.195 16.188 19.594 1 97.19 46 LYS B N 1
ATOM 1523 C CA . LYS B 1 46 ? 0.662 16.172 18.406 1 97.19 46 LYS B CA 1
ATOM 1524 C C . LYS B 1 46 ? -0.013 16.875 17.234 1 97.19 46 LYS B C 1
ATOM 1526 O O . LYS B 1 46 ? 0.653 17.281 16.281 1 97.19 46 LYS B O 1
ATOM 1531 N N . PHE B 1 47 ? -1.308 17.062 17.328 1 98.06 47 PHE B N 1
ATOM 1532 C CA . PHE B 1 47 ? -2.045 17.547 16.172 1 98.06 47 PHE B CA 1
ATOM 1533 C C . PHE B 1 47 ? -2.574 18.953 16.406 1 98.06 47 PHE B C 1
ATOM 1535 O O . PHE B 1 47 ? -3.262 19.516 15.547 1 98.06 47 PHE B O 1
ATOM 1542 N N . VAL B 1 48 ? -2.213 19.484 17.594 1 96.44 48 VAL B N 1
ATOM 1543 C CA . VAL B 1 48 ? -2.646 20.844 17.922 1 96.44 48 VAL B CA 1
ATOM 1544 C C . VAL B 1 48 ? -2.186 21.812 16.828 1 96.44 48 VAL B C 1
ATOM 1546 O O . VAL B 1 48 ? -1.026 21.766 16.406 1 96.44 48 VAL B O 1
ATOM 1549 N N . GLY B 1 49 ? -3.125 22.531 16.266 1 95.88 49 GLY B N 1
ATOM 1550 C CA . GLY B 1 49 ? -2.789 23.547 15.297 1 95.88 49 GLY B CA 1
ATOM 1551 C C . GLY B 1 49 ? -2.848 23.047 13.859 1 95.88 49 GLY B C 1
ATOM 1552 O O . GLY B 1 49 ? -2.572 23.797 12.922 1 95.88 49 GLY B O 1
ATOM 1553 N N . CYS B 1 50 ? -3.248 21.797 13.695 1 98.38 50 CYS B N 1
ATOM 1554 C CA . CYS B 1 50 ? -3.334 21.25 12.352 1 98.38 50 CYS B CA 1
ATOM 1555 C C . CYS B 1 50 ? -4.754 21.359 11.805 1 98.38 50 CYS B C 1
ATOM 1557 O O . CYS B 1 50 ? -5.723 21.203 12.555 1 98.38 50 CYS B O 1
ATOM 1559 N N . ALA B 1 51 ? -4.828 21.641 10.5 1 98.5 51 ALA B N 1
ATOM 1560 C CA . ALA B 1 51 ? -6.043 21.312 9.758 1 98.5 51 ALA B CA 1
ATOM 1561 C C . ALA B 1 51 ? -6.09 19.828 9.414 1 98.5 51 ALA B C 1
ATOM 1563 O O . ALA B 1 51 ? -5.215 19.328 8.703 1 98.5 51 ALA B O 1
ATOM 1564 N N . ALA B 1 52 ? -7.113 19.188 9.922 1 98.69 52 ALA B N 1
ATOM 1565 C CA . ALA B 1 52 ? -7.176 17.734 9.789 1 98.69 52 ALA B CA 1
ATOM 1566 C C . ALA B 1 52 ? -8.18 17.312 8.719 1 98.69 52 ALA B C 1
ATOM 1568 O O . ALA B 1 52 ? -9.352 17.703 8.773 1 98.69 52 ALA B O 1
ATOM 1569 N N . PHE B 1 53 ? -7.68 16.531 7.738 1 98.81 53 PHE B N 1
ATOM 1570 C CA . PHE B 1 53 ? -8.516 16.031 6.656 1 98.81 53 PHE B CA 1
ATOM 1571 C C . PHE B 1 53 ? -8.617 14.516 6.703 1 98.81 53 PHE B C 1
ATOM 1573 O O . PHE B 1 53 ? -7.598 13.828 6.762 1 98.81 53 PHE B O 1
ATOM 1580 N N . ALA B 1 54 ? -9.844 14.008 6.645 1 98.75 54 ALA B N 1
ATOM 1581 C CA . ALA B 1 54 ? -10.078 12.57 6.59 1 98.75 54 ALA B CA 1
ATOM 1582 C C . ALA B 1 54 ? -9.773 12.016 5.203 1 98.75 54 ALA B C 1
ATOM 1584 O O . ALA B 1 54 ? -10.086 12.648 4.191 1 98.75 54 ALA B O 1
ATOM 1585 N N . THR B 1 55 ? -9.109 10.859 5.234 1 98.81 55 THR B N 1
ATOM 1586 C CA . THR B 1 55 ? -8.734 10.195 3.992 1 98.81 55 THR B CA 1
ATOM 1587 C C . THR B 1 55 ? -9.023 8.703 4.07 1 98.81 55 THR B C 1
ATOM 1589 O O . THR B 1 55 ? -8.984 8.109 5.152 1 98.81 55 THR B O 1
ATOM 1592 N N . CYS B 1 56 ? -9.375 8.086 2.908 1 98.75 56 CYS B N 1
ATOM 1593 C CA . CYS B 1 56 ? -9.609 6.652 2.834 1 98.75 56 CYS B CA 1
ATOM 1594 C C . CYS B 1 56 ? -9.117 6.086 1.507 1 98.75 56 CYS B C 1
ATOM 1596 O O . CYS B 1 56 ? -9.844 6.109 0.51 1 98.75 56 CYS B O 1
ATOM 1598 N N . PRO B 1 57 ? -7.949 5.473 1.55 1 98.56 57 PRO B N 1
ATOM 1599 C CA . PRO B 1 57 ? -7.426 4.871 0.32 1 98.56 57 PRO B CA 1
ATOM 1600 C C . PRO B 1 57 ? -8.18 3.609 -0.086 1 98.56 57 PRO B C 1
ATOM 1602 O O . PRO B 1 57 ? -7.938 3.057 -1.161 1 98.56 57 PRO B O 1
ATOM 1605 N N . GLU B 1 58 ? -9.062 3.131 0.738 1 98.19 58 GLU B N 1
ATOM 1606 C CA . GLU B 1 58 ? -9.992 2.084 0.318 1 98.19 58 GLU B CA 1
ATOM 1607 C C . GLU B 1 58 ? -11.047 2.631 -0.637 1 98.19 58 GLU B C 1
ATOM 1609 O O . GLU B 1 58 ? -11.492 1.927 -1.543 1 98.19 58 GLU B O 1
ATOM 1614 N N . GLU B 1 59 ? -11.391 3.83 -0.424 1 98.19 59 GLU B N 1
ATOM 1615 C CA . GLU B 1 59 ? -12.43 4.477 -1.225 1 98.19 59 GLU B CA 1
ATOM 1616 C C . GLU B 1 59 ? -11.828 5.176 -2.441 1 98.19 59 GLU B C 1
ATOM 1618 O O . GLU B 1 59 ? -12.43 5.18 -3.52 1 98.19 59 GLU B O 1
ATOM 1623 N N . HIS B 1 60 ? -10.656 5.773 -2.26 1 98.5 60 HIS B N 1
ATOM 1624 C CA . HIS B 1 60 ? -10.047 6.578 -3.312 1 98.5 60 HIS B CA 1
ATOM 1625 C C . HIS B 1 60 ? -8.664 6.051 -3.672 1 98.5 60 HIS B C 1
ATOM 1627 O O . HIS B 1 60 ? -7.875 5.699 -2.787 1 98.5 60 HIS B O 1
ATOM 1633 N N . HIS B 1 61 ? -8.406 6.098 -4.984 1 98.44 61 HIS B N 1
ATOM 1634 C CA . HIS B 1 61 ? -7.062 5.758 -5.43 1 98.44 61 HIS B CA 1
ATOM 1635 C C . HIS B 1 61 ? -6.027 6.703 -4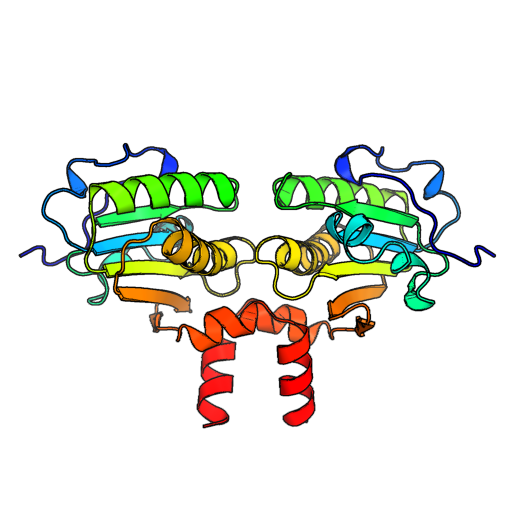.832 1 98.44 61 HIS B C 1
ATOM 1637 O O . HIS B 1 61 ? -6.25 7.914 -4.762 1 98.44 61 HIS B O 1
ATOM 1643 N N . ILE B 1 62 ? -4.918 6.148 -4.441 1 98.69 62 ILE B N 1
ATOM 1644 C CA . ILE B 1 62 ? -3.898 6.891 -3.707 1 98.69 62 ILE B CA 1
ATOM 1645 C C . ILE B 1 62 ? -3.41 8.07 -4.547 1 98.69 62 ILE B C 1
ATOM 1647 O O . ILE B 1 62 ? -3.086 9.133 -4.012 1 98.69 62 ILE B O 1
ATOM 1651 N N . ASN B 1 63 ? -3.439 7.918 -5.926 1 98.19 63 ASN B N 1
ATOM 1652 C CA . ASN B 1 63 ? -2.99 8.992 -6.809 1 98.19 63 ASN B CA 1
ATOM 1653 C C . ASN B 1 63 ? -3.932 10.188 -6.758 1 98.19 63 ASN B C 1
ATOM 1655 O O . ASN B 1 63 ? -3.498 11.336 -6.902 1 98.19 63 ASN B O 1
ATOM 1659 N N . MET B 1 64 ? -5.211 9.922 -6.527 1 98.25 64 MET B N 1
ATOM 1660 C CA . MET B 1 64 ? -6.18 11.008 -6.371 1 98.25 64 MET B CA 1
ATOM 1661 C C . MET B 1 64 ? -5.91 11.797 -5.094 1 98.25 64 MET B C 1
ATOM 1663 O O . MET B 1 64 ? -5.91 13.031 -5.113 1 98.25 64 MET B O 1
ATOM 1667 N N . LEU B 1 65 ? -5.625 11.094 -4.047 1 98.62 65 LEU B N 1
ATOM 1668 C CA . LEU B 1 65 ? -5.359 11.727 -2.76 1 98.62 65 LEU B CA 1
ATOM 1669 C C . LEU B 1 65 ? -4.055 12.516 -2.799 1 98.62 65 LEU B C 1
ATOM 1671 O O . LEU B 1 65 ? -3.984 13.633 -2.285 1 98.62 65 LEU B O 1
ATOM 1675 N N . GLY B 1 66 ? -3.031 11.906 -3.426 1 98.5 66 GLY B N 1
ATOM 1676 C CA . GLY B 1 66 ? -1.749 12.586 -3.549 1 98.5 66 GLY B CA 1
ATOM 1677 C C . GLY B 1 66 ? -1.83 13.883 -4.336 1 98.5 66 GLY B C 1
ATOM 1678 O O . GLY B 1 66 ? -1.24 14.891 -3.943 1 98.5 66 GLY B O 1
ATOM 1679 N N . PHE B 1 67 ? -2.588 13.797 -5.453 1 98 67 PHE B N 1
ATOM 1680 C CA . PHE B 1 67 ? -2.744 14.984 -6.289 1 98 67 PHE B CA 1
ATOM 1681 C C . PHE B 1 67 ? -3.422 16.109 -5.516 1 98 67 PHE B C 1
ATOM 1683 O O . PHE B 1 67 ? -2.967 17.25 -5.543 1 98 67 PHE B O 1
ATOM 1690 N N . LYS B 1 68 ? -4.441 15.773 -4.812 1 98.31 68 LYS B N 1
ATOM 1691 C CA . LYS B 1 68 ? -5.16 16.75 -4 1 98.31 68 LYS B CA 1
ATOM 1692 C C . LYS B 1 68 ? -4.246 17.375 -2.945 1 98.31 68 LYS B C 1
ATOM 1694 O O . LYS B 1 68 ? -4.191 18.594 -2.797 1 98.31 68 LYS B O 1
ATOM 1699 N N . LEU B 1 69 ? -3.506 16.531 -2.242 1 98.56 69 LEU B N 1
ATOM 1700 C CA . LEU B 1 69 ? -2.635 17.016 -1.177 1 98.56 69 LEU B CA 1
ATOM 1701 C C . LEU B 1 69 ? -1.536 17.906 -1.736 1 98.56 69 LEU B C 1
ATOM 1703 O O . LEU B 1 69 ? -1.22 18.953 -1.153 1 98.56 69 LEU B O 1
ATOM 1707 N N . ALA B 1 70 ? -0.992 17.484 -2.877 1 98 70 ALA B N 1
ATOM 1708 C CA . ALA B 1 70 ? 0.037 18.297 -3.514 1 98 70 ALA B CA 1
ATOM 1709 C C . ALA B 1 70 ? -0.494 19.688 -3.84 1 98 70 ALA B C 1
ATOM 1711 O O . ALA B 1 70 ? 0.194 20.688 -3.619 1 98 70 ALA B O 1
ATOM 1712 N N . GLY B 1 71 ? -1.71 19.703 -4.367 1 96.81 71 GLY B N 1
ATOM 1713 C CA . GLY B 1 71 ? -2.344 20.984 -4.656 1 96.81 71 GLY B CA 1
ATOM 1714 C C . GLY B 1 71 ? -2.525 21.844 -3.424 1 96.81 71 GLY B C 1
ATOM 1715 O O . GLY B 1 71 ? -2.312 23.062 -3.475 1 96.81 71 GLY B O 1
ATOM 1716 N N . MET B 1 72 ? -2.887 21.266 -2.357 1 97.75 72 MET B N 1
ATOM 1717 C CA . MET B 1 72 ? -3.086 21.984 -1.105 1 97.75 72 MET B CA 1
ATOM 1718 C C . MET B 1 72 ? -1.766 22.531 -0.58 1 97.75 72 MET B C 1
ATOM 1720 O O . MET B 1 72 ? -1.692 23.688 -0.162 1 97.75 72 MET B O 1
ATOM 1724 N N . ILE B 1 73 ? -0.725 21.734 -0.592 1 97.62 73 ILE B N 1
ATOM 1725 C CA . ILE B 1 73 ? 0.584 22.109 -0.067 1 97.62 73 ILE B CA 1
ATOM 1726 C C . ILE B 1 73 ? 1.152 23.281 -0.875 1 97.62 73 ILE B C 1
ATOM 1728 O O . ILE B 1 73 ? 1.73 24.203 -0.312 1 97.62 73 ILE B O 1
ATOM 1732 N N . SER B 1 74 ? 0.932 23.266 -2.186 1 95.25 74 SER B N 1
ATOM 1733 C CA . SER B 1 74 ? 1.478 24.297 -3.062 1 95.25 74 SER B CA 1
ATOM 1734 C C . SER B 1 74 ? 0.819 25.641 -2.803 1 95.25 74 SER B C 1
ATOM 1736 O O . SER B 1 74 ? 1.384 26.688 -3.133 1 95.25 74 SER B O 1
ATOM 1738 N N . ARG B 1 75 ? -0.281 25.688 -2.225 1 95.12 75 ARG B N 1
ATOM 1739 C CA . ARG B 1 75 ? -1.015 26.922 -1.961 1 95.12 75 ARG B CA 1
ATOM 1740 C C . ARG B 1 75 ? -0.828 27.375 -0.515 1 95.12 75 ARG B C 1
ATOM 1742 O O . ARG B 1 75 ? -0.618 28.547 -0.25 1 95.12 75 ARG B O 1
ATOM 1749 N N . ALA B 1 76 ? -0.905 26.406 0.369 1 96.75 76 ALA B N 1
ATOM 1750 C CA . ALA B 1 76 ? -0.888 26.719 1.796 1 96.75 76 ALA B CA 1
ATOM 1751 C C . ALA B 1 76 ? 0.54 26.891 2.301 1 96.75 76 ALA B C 1
ATOM 1753 O O . ALA B 1 76 ? 0.769 27.578 3.307 1 96.75 76 ALA B O 1
ATOM 1754 N N . LEU B 1 77 ? 1.525 26.219 1.623 1 96.69 77 LEU B N 1
ATOM 1755 C CA . LEU B 1 77 ? 2.93 26.234 2.018 1 96.69 77 LEU B CA 1
ATOM 1756 C C . LEU B 1 77 ? 3.076 26 3.518 1 96.69 77 LEU B C 1
ATOM 1758 O O . LEU B 1 77 ? 3.67 26.812 4.227 1 96.69 77 LEU B O 1
ATOM 1762 N N . PRO B 1 78 ? 2.545 24.891 4.008 1 98 78 PRO B N 1
ATOM 1763 C CA . PRO B 1 78 ? 2.557 24.625 5.449 1 98 78 PRO B CA 1
ATOM 1764 C C . PRO B 1 78 ? 3.963 24.375 5.992 1 98 78 PRO B C 1
ATOM 1766 O O . PRO B 1 78 ? 4.84 23.922 5.258 1 98 78 PRO B O 1
ATOM 1769 N N . ARG B 1 79 ? 4.156 24.656 7.266 1 98.12 79 ARG B N 1
ATOM 1770 C CA . ARG B 1 79 ? 5.391 24.344 7.969 1 98.12 79 ARG B CA 1
ATOM 1771 C C . ARG B 1 79 ? 5.504 22.844 8.219 1 98.12 79 ARG B C 1
ATOM 1773 O O . ARG B 1 79 ? 6.598 22.281 8.164 1 98.12 79 ARG B O 1
ATOM 1780 N N . ARG B 1 80 ? 4.336 22.234 8.477 1 98.56 80 ARG B N 1
ATOM 1781 C CA . ARG B 1 80 ? 4.293 20.828 8.852 1 98.56 80 ARG B CA 1
ATOM 1782 C C . ARG B 1 80 ? 3.166 20.094 8.125 1 98.56 80 ARG B C 1
ATOM 1784 O O . ARG B 1 80 ? 2.068 20.641 7.98 1 98.56 80 ARG B O 1
ATOM 1791 N N . VAL B 1 81 ? 3.451 18.906 7.633 1 98.75 81 VAL B N 1
ATOM 1792 C CA . VAL B 1 81 ? 2.449 17.969 7.121 1 98.75 81 VAL B CA 1
ATOM 1793 C C . VAL B 1 81 ? 2.609 16.609 7.805 1 98.75 81 VAL B C 1
ATOM 1795 O O . VAL B 1 81 ? 3.717 16.078 7.883 1 98.75 81 VAL B O 1
ATOM 1798 N N . ALA B 1 82 ? 1.474 16.125 8.359 1 98.88 82 ALA B N 1
ATOM 1799 C CA . ALA B 1 82 ? 1.506 14.867 9.109 1 98.88 82 ALA B CA 1
ATOM 1800 C C . ALA B 1 82 ? 0.478 13.875 8.57 1 98.88 82 ALA B C 1
ATOM 1802 O O . ALA B 1 82 ? -0.517 14.273 7.961 1 98.88 82 ALA B O 1
ATOM 1803 N N . VAL B 1 83 ? 0.767 12.617 8.758 1 98.94 83 VAL B N 1
ATOM 1804 C CA . VAL B 1 83 ? -0.14 11.523 8.445 1 98.94 83 VAL B CA 1
ATOM 1805 C C . VAL B 1 83 ? -0.387 10.68 9.703 1 98.94 83 VAL B C 1
ATOM 1807 O O . VAL B 1 83 ? 0.542 10.406 10.461 1 98.94 83 VAL B O 1
ATOM 1810 N N . LEU B 1 84 ? -1.633 10.391 9.984 1 98.94 84 LEU B N 1
ATOM 1811 C CA . LEU B 1 84 ? -2.043 9.469 11.039 1 98.94 84 LEU B CA 1
ATOM 1812 C C . LEU B 1 84 ? -2.91 8.352 10.477 1 98.94 84 LEU B C 1
ATOM 1814 O O . LEU B 1 84 ? -3.979 8.609 9.914 1 98.94 84 LEU B O 1
ATOM 1818 N N . THR B 1 85 ? -2.455 7.074 10.648 1 98.88 85 THR B N 1
ATOM 1819 C CA . THR B 1 85 ? -3.225 5.957 10.109 1 98.88 85 THR B CA 1
ATOM 1820 C C . THR B 1 85 ? -3.434 4.883 11.18 1 98.88 85 THR B C 1
ATOM 1822 O O . THR B 1 85 ? -2.725 4.855 12.188 1 98.88 85 THR B O 1
ATOM 1825 N N . VAL B 1 86 ? -4.484 4.059 10.953 1 98.56 86 VAL B N 1
ATOM 1826 C CA . VAL B 1 86 ? -4.531 2.805 11.695 1 98.56 86 VAL B CA 1
ATOM 1827 C C . VAL B 1 86 ? -3.35 1.923 11.297 1 98.56 86 VAL B C 1
ATOM 1829 O O . VAL B 1 86 ? -2.992 1.852 10.117 1 98.56 86 VAL B O 1
ATOM 1832 N N . ASP B 1 87 ? -2.758 1.319 12.289 1 98.56 87 ASP B N 1
ATOM 1833 C CA . ASP B 1 87 ? -1.589 0.492 12 1 98.56 87 ASP B CA 1
ATOM 1834 C C . ASP B 1 87 ? -2 -0.842 11.383 1 98.56 87 ASP B C 1
ATOM 1836 O O . ASP B 1 87 ? -3.031 -1.409 11.742 1 98.56 87 ASP B O 1
ATOM 1840 N N . GLY B 1 88 ? -1.273 -1.239 10.336 1 97.94 88 GLY B N 1
ATOM 1841 C CA . GLY B 1 88 ? -1.455 -2.57 9.781 1 97.94 88 GLY B CA 1
ATOM 1842 C C . GLY B 1 88 ? -2.412 -2.6 8.602 1 97.94 88 GLY B C 1
ATOM 1843 O O . GLY B 1 88 ? -2.561 -3.629 7.941 1 97.94 88 GLY B O 1
ATOM 1844 N N . SER B 1 89 ? -3.047 -1.537 8.305 1 98.06 89 SER B N 1
ATOM 1845 C CA . SER B 1 89 ? -3.965 -1.491 7.172 1 98.06 89 SER B CA 1
ATOM 1846 C C . SER B 1 89 ? -3.207 -1.508 5.848 1 98.06 89 SER B C 1
ATOM 1848 O O . SER B 1 89 ? -2.344 -0.662 5.609 1 98.06 89 SER B O 1
ATOM 1850 N N . MET B 1 90 ? -3.658 -2.4 4.934 1 97.88 90 MET B N 1
ATOM 1851 C CA . MET B 1 90 ? -2.994 -2.486 3.635 1 97.88 90 MET B CA 1
ATOM 1852 C C . MET B 1 90 ? -3.283 -1.247 2.793 1 97.88 90 MET B C 1
ATOM 1854 O O . MET B 1 90 ? -2.498 -0.896 1.909 1 97.88 90 MET B O 1
ATOM 1858 N N . HIS B 1 91 ? -4.367 -0.592 3.078 1 98.5 91 HIS B N 1
ATOM 1859 C CA . HIS B 1 91 ? -4.707 0.61 2.326 1 98.5 91 HIS B CA 1
ATOM 1860 C C . HIS B 1 91 ? -4.043 1.843 2.928 1 98.5 91 HIS B C 1
ATOM 1862 O O . HIS B 1 91 ? -3.381 2.605 2.219 1 98.5 91 HIS B O 1
ATOM 1868 N N . CYS B 1 92 ? -4.152 1.927 4.223 1 98.69 92 CYS B N 1
ATOM 1869 C CA . CYS B 1 92 ? -3.781 3.184 4.863 1 98.69 92 CYS B CA 1
ATOM 1870 C C . CYS B 1 92 ? -2.271 3.387 4.84 1 98.69 92 CYS B C 1
ATOM 1872 O O . CYS B 1 92 ? -1.792 4.52 4.871 1 98.69 92 CYS B O 1
ATOM 1874 N N . ILE B 1 93 ? -1.52 2.277 4.824 1 98.88 93 ILE B N 1
ATOM 1875 C CA . ILE B 1 93 ? -0.07 2.445 4.836 1 98.88 93 ILE B CA 1
ATOM 1876 C C . ILE B 1 93 ? 0.367 3.256 3.619 1 98.88 93 ILE B C 1
ATOM 1878 O O . ILE B 1 93 ? 1.394 3.939 3.656 1 98.88 93 ILE B O 1
ATOM 1882 N N . GLN B 1 94 ? -0.402 3.281 2.547 1 98.69 94 GLN B N 1
ATOM 1883 C CA . GLN B 1 94 ? -0.092 4.027 1.331 1 98.69 94 GLN B CA 1
ATOM 1884 C C . GLN B 1 94 ? -0.041 5.527 1.604 1 98.69 94 GLN B C 1
ATOM 1886 O O . GLN B 1 94 ? 0.659 6.266 0.91 1 98.69 94 GLN B O 1
ATOM 1891 N N . LEU B 1 95 ? -0.782 5.973 2.609 1 98.94 95 LEU B N 1
ATOM 1892 C CA . LEU B 1 95 ? -0.792 7.398 2.914 1 98.94 95 LEU B CA 1
ATOM 1893 C C . LEU B 1 95 ? 0.592 7.875 3.342 1 98.94 95 LEU B C 1
ATOM 1895 O O . LEU B 1 95 ? 0.982 9.008 3.051 1 98.94 95 LEU B O 1
ATOM 1899 N N . HIS B 1 96 ? 1.31 7.031 4.035 1 98.88 96 HIS B N 1
ATOM 1900 C CA . HIS B 1 96 ? 2.664 7.375 4.449 1 98.88 96 HIS B CA 1
ATOM 1901 C C . HIS B 1 96 ? 3.596 7.496 3.248 1 98.88 96 HIS B C 1
ATOM 1903 O O . HIS B 1 96 ? 4.359 8.461 3.141 1 98.88 96 HIS B O 1
ATOM 1909 N N . TYR B 1 97 ? 3.486 6.543 2.367 1 98.81 97 TYR B N 1
ATOM 1910 C CA . TYR B 1 97 ? 4.32 6.566 1.171 1 98.81 97 TYR B CA 1
ATOM 1911 C C . TYR B 1 97 ? 3.965 7.75 0.279 1 98.81 97 TYR B C 1
ATOM 1913 O O . TYR B 1 97 ? 4.848 8.406 -0.281 1 98.81 97 TYR B O 1
ATOM 1921 N N . MET B 1 98 ? 2.682 7.953 0.143 1 98.69 98 MET B N 1
ATOM 1922 C CA . MET B 1 98 ? 2.186 9.047 -0.682 1 98.69 98 MET B CA 1
ATOM 1923 C C . MET B 1 98 ? 2.727 10.391 -0.19 1 98.69 98 MET B C 1
ATOM 1925 O O . MET B 1 98 ? 3.113 11.242 -0.993 1 98.69 98 MET B O 1
ATOM 1929 N N . LEU B 1 99 ? 2.768 10.57 1.122 1 98.62 99 LEU B N 1
ATOM 1930 C CA . LEU B 1 99 ? 3.275 11.82 1.664 1 98.62 99 LEU B CA 1
ATOM 1931 C C . LEU B 1 99 ? 4.734 12.031 1.271 1 98.62 99 LEU B C 1
ATOM 1933 O O . LEU B 1 99 ? 5.145 13.156 0.964 1 98.62 99 LEU B O 1
ATOM 1937 N N . GLU B 1 100 ? 5.508 10.953 1.245 1 97.06 100 GLU B N 1
ATOM 1938 C CA . GLU B 1 100 ? 6.895 11.047 0.797 1 97.06 100 GLU B CA 1
ATOM 1939 C C . GLU B 1 100 ? 6.973 11.531 -0.65 1 97.06 100 GLU B C 1
ATOM 1941 O O . GLU B 1 100 ? 7.773 12.406 -0.975 1 97.06 100 GLU B O 1
ATOM 1946 N N . GLU B 1 101 ? 6.16 10.938 -1.472 1 96.56 101 GLU B N 1
ATOM 1947 C CA . GLU B 1 101 ? 6.152 11.289 -2.889 1 96.56 101 GLU B CA 1
ATOM 1948 C C . GLU B 1 101 ? 5.691 12.734 -3.094 1 96.56 101 GLU B C 1
ATOM 1950 O O . GLU B 1 101 ? 6.262 13.461 -3.908 1 96.56 101 GLU B O 1
ATOM 1955 N N . VAL B 1 102 ? 4.684 13.133 -2.357 1 97.81 102 VAL B N 1
ATOM 1956 C CA . VAL B 1 102 ? 4.125 14.477 -2.477 1 97.81 102 VAL B CA 1
ATOM 1957 C C . VAL B 1 102 ? 5.168 15.508 -2.051 1 97.81 102 VAL B C 1
ATOM 1959 O O . VAL B 1 102 ? 5.25 16.594 -2.631 1 97.81 102 VAL B O 1
ATOM 1962 N N . GLU B 1 103 ? 5.953 15.164 -1.024 1 96.12 103 GLU B N 1
ATOM 1963 C CA . GLU B 1 103 ? 7.035 16.047 -0.614 1 96.12 103 GLU B CA 1
ATOM 1964 C C . GLU B 1 103 ? 8.023 16.281 -1.755 1 96.12 103 GLU B C 1
ATOM 1966 O O . GLU B 1 103 ? 8.438 17.422 -2 1 96.12 103 GLU B O 1
ATOM 1971 N N . LYS B 1 104 ? 8.32 15.281 -2.479 1 93.31 104 LYS B N 1
ATOM 1972 C CA . LYS B 1 104 ? 9.266 15.375 -3.59 1 93.31 104 LYS B CA 1
ATOM 1973 C C . LYS B 1 104 ? 8.695 16.203 -4.73 1 93.31 104 LYS B C 1
ATOM 1975 O O . LYS B 1 104 ? 9.398 17.016 -5.328 1 93.31 104 LYS B O 1
ATOM 1980 N N . ILE B 1 105 ? 7.418 16.078 -4.969 1 92.88 105 ILE B N 1
ATOM 1981 C CA . ILE B 1 105 ? 6.816 16.672 -6.16 1 92.88 105 ILE B CA 1
ATOM 1982 C C . ILE B 1 105 ? 6.449 18.141 -5.879 1 92.88 105 ILE B C 1
ATOM 1984 O O . ILE B 1 105 ? 6.453 18.969 -6.785 1 92.88 105 ILE B O 1
ATOM 1988 N N . SER B 1 106 ? 6.098 18.469 -4.617 1 90.81 106 SER B N 1
ATOM 1989 C CA . SER B 1 106 ? 5.637 19.797 -4.273 1 90.81 106 SER B CA 1
ATOM 1990 C C . SER B 1 106 ? 6.77 20.812 -4.359 1 90.81 106 SER B C 1
ATOM 1992 O O . SER B 1 106 ? 6.535 22 -4.609 1 90.81 106 SER B O 1
ATOM 1994 N N . GLY B 1 107 ? 7.98 20.375 -4.191 1 87.5 107 GLY B N 1
ATOM 1995 C CA . GLY B 1 107 ? 9.117 21.281 -4.176 1 87.5 107 GLY B CA 1
ATOM 1996 C C . GLY B 1 107 ? 9.172 22.141 -2.924 1 87.5 107 GLY B C 1
ATOM 1997 O O . GLY B 1 107 ? 10.062 22.984 -2.787 1 87.5 107 GLY B O 1
ATOM 1998 N N . HIS B 1 108 ? 8.164 22.094 -2.113 1 90.88 108 HIS B N 1
ATOM 1999 C CA . HIS B 1 108 ? 8.117 22.797 -0.836 1 90.88 108 HIS B CA 1
ATOM 2000 C C . HIS B 1 108 ? 8.633 21.906 0.299 1 90.88 108 HIS B C 1
ATOM 2002 O O . HIS B 1 108 ? 8.25 20.75 0.404 1 90.88 108 HIS B O 1
ATOM 2008 N N . ARG B 1 109 ? 9.5 22.578 1.072 1 91.62 109 ARG B N 1
ATOM 2009 C CA . ARG B 1 109 ? 10.016 21.844 2.225 1 91.62 109 ARG B CA 1
ATOM 2010 C C . ARG B 1 109 ? 9.102 22.016 3.436 1 91.62 109 ARG B C 1
ATOM 2012 O O . ARG B 1 109 ? 8.609 23.125 3.689 1 91.62 109 ARG B O 1
ATOM 2019 N N . PHE B 1 110 ? 8.742 21.047 4.059 1 97.44 110 PHE B N 1
ATOM 2020 C CA . PHE B 1 110 ? 7.961 21.031 5.289 1 97.44 110 PHE B CA 1
ATOM 2021 C C . PHE B 1 110 ? 8.438 19.938 6.23 1 97.44 110 PHE B C 1
ATOM 2023 O O . PHE B 1 110 ? 9.141 19.016 5.812 1 97.44 110 PHE B O 1
ATOM 2030 N N . GLU B 1 111 ? 8.164 20.125 7.492 1 98.06 111 GLU B N 1
ATOM 2031 C CA . GLU B 1 111 ? 8.359 19.047 8.445 1 98.06 111 GLU B CA 1
ATOM 2032 C C . GLU B 1 111 ? 7.379 17.906 8.195 1 98.06 111 GLU B C 1
ATOM 2034 O O . GLU B 1 111 ? 6.172 18.047 8.398 1 98.06 111 GLU B O 1
ATOM 2039 N N . ARG B 1 112 ? 7.82 16.781 7.723 1 98.38 112 ARG B N 1
ATOM 2040 C CA . ARG B 1 112 ? 7 15.617 7.445 1 98.38 112 ARG B CA 1
ATOM 2041 C C . ARG B 1 112 ? 6.953 14.68 8.648 1 98.38 112 ARG B C 1
ATOM 2043 O O . ARG B 1 112 ? 7.996 14.242 9.141 1 98.38 112 ARG B O 1
ATOM 2050 N N . ARG B 1 113 ? 5.777 14.398 9.141 1 98.81 113 ARG B N 1
ATOM 2051 C CA . ARG B 1 113 ? 5.613 13.547 10.32 1 98.81 113 ARG B CA 1
ATOM 2052 C C . ARG B 1 113 ? 4.691 12.375 10.023 1 98.81 113 ARG B C 1
ATOM 2054 O O . ARG B 1 113 ? 3.691 12.523 9.32 1 98.81 113 ARG B O 1
ATOM 2061 N N . HIS B 1 114 ? 5.035 11.211 10.57 1 98.94 114 HIS B N 1
ATOM 2062 C CA . HIS B 1 114 ? 4.285 9.969 10.383 1 98.94 114 HIS B CA 1
ATOM 2063 C C . HIS B 1 114 ? 3.824 9.398 11.719 1 98.94 114 HIS B C 1
ATOM 2065 O O . HIS B 1 114 ? 4.625 9.25 12.641 1 98.94 114 HIS B O 1
ATOM 2071 N N . TYR B 1 115 ? 2.533 9.102 11.781 1 98.94 115 TYR B N 1
ATOM 2072 C CA . TYR B 1 115 ? 1.956 8.531 12.992 1 98.94 115 TYR B CA 1
ATOM 2073 C C . TYR B 1 115 ? 1.058 7.344 12.664 1 98.94 115 TYR B C 1
ATOM 2075 O O . TYR B 1 115 ? 0.404 7.32 11.617 1 98.94 115 TYR B O 1
ATOM 2083 N N . VAL B 1 116 ? 1.06 6.379 13.594 1 98.88 116 VAL B N 1
ATOM 2084 C CA . VAL B 1 116 ? 0.069 5.309 13.531 1 98.88 116 VAL B CA 1
ATOM 2085 C C . VAL B 1 116 ? -0.654 5.188 14.867 1 98.88 116 VAL B C 1
ATOM 2087 O O . VAL B 1 116 ? -0.085 5.5 15.914 1 98.88 116 VAL B O 1
ATOM 2090 N N . ALA B 1 117 ? -1.918 4.848 14.75 1 98.75 117 ALA B N 1
ATOM 2091 C CA . ALA B 1 117 ? -2.711 4.559 15.945 1 98.75 117 ALA B CA 1
ATOM 2092 C C . ALA B 1 117 ? -2.73 3.064 16.234 1 98.75 117 ALA B C 1
ATOM 2094 O O . ALA B 1 117 ? -3.117 2.26 15.391 1 98.75 117 ALA B O 1
ATOM 2095 N N . VAL B 1 118 ? -2.279 2.645 17.469 1 98.06 118 VAL B N 1
ATOM 2096 C CA . VAL B 1 118 ? -2.326 1.274 17.969 1 98.06 118 VAL B CA 1
ATOM 2097 C C . VAL B 1 118 ? -3.078 1.232 19.297 1 98.06 118 VAL B C 1
ATOM 2099 O O . VAL B 1 118 ? -2.652 1.842 20.281 1 98.06 118 VAL B O 1
ATOM 2102 N N . ASP B 1 119 ? -4.215 0.562 19.312 1 95.56 119 ASP B N 1
ATOM 2103 C CA . ASP B 1 119 ? -5.023 0.432 20.516 1 95.56 119 ASP B CA 1
ATOM 2104 C C . ASP B 1 119 ? -5.27 1.794 21.156 1 95.56 119 ASP B C 1
ATOM 2106 O O . ASP B 1 119 ? -5.066 1.961 22.375 1 95.56 119 ASP B O 1
ATOM 2110 N N . GLY B 1 120 ? -5.539 2.756 20.344 1 94.81 120 GLY B N 1
ATOM 2111 C CA . GLY B 1 120 ? -5.945 4.07 20.812 1 94.81 120 GLY B CA 1
ATOM 2112 C C . GLY B 1 120 ? -4.773 4.98 21.125 1 94.81 120 GLY B C 1
ATOM 2113 O O . GLY B 1 120 ? -4.965 6.141 21.5 1 94.81 120 GLY B O 1
ATOM 2114 N N . ILE B 1 121 ? -3.568 4.492 21.016 1 97.31 121 ILE B N 1
ATOM 2115 C CA . ILE B 1 121 ? -2.373 5.273 21.312 1 97.31 121 ILE B CA 1
ATOM 2116 C C . ILE B 1 121 ? -1.703 5.707 20 1 97.31 121 ILE B C 1
ATOM 2118 O O . ILE B 1 121 ? -1.584 4.914 19.062 1 97.31 121 ILE B O 1
ATOM 2122 N N . VAL B 1 122 ? -1.327 7.043 19.906 1 98.69 122 VAL B N 1
ATOM 2123 C CA . VAL B 1 122 ? -0.65 7.582 18.734 1 98.69 122 VAL B CA 1
ATOM 2124 C C . VAL B 1 122 ? 0.854 7.352 18.859 1 98.69 122 VAL B C 1
ATOM 2126 O O . VAL B 1 122 ? 1.485 7.82 19.812 1 98.69 122 VAL B O 1
ATOM 2129 N N . HIS B 1 123 ? 1.438 6.648 17.938 1 98.69 123 HIS B N 1
ATOM 2130 C CA . HIS B 1 123 ? 2.873 6.387 17.891 1 98.69 123 HIS B CA 1
ATOM 2131 C C . HIS B 1 123 ? 3.523 7.121 16.719 1 98.69 123 HIS B C 1
ATOM 2133 O O . HIS B 1 123 ? 3.027 7.066 15.594 1 98.69 123 HIS B O 1
ATOM 2139 N N . GLU B 1 124 ? 4.629 7.793 17.031 1 98.69 124 GLU B N 1
ATOM 2140 C CA . GLU B 1 124 ? 5.402 8.422 15.961 1 98.69 124 GLU B CA 1
ATOM 2141 C C . GLU B 1 124 ? 6.316 7.41 15.273 1 98.69 124 GLU B C 1
ATOM 2143 O O . GLU B 1 124 ? 6.93 6.57 15.938 1 98.69 124 GLU B O 1
ATOM 2148 N N . ILE B 1 125 ? 6.375 7.414 14 1 98.88 125 ILE B N 1
ATOM 2149 C CA . ILE B 1 125 ? 7.188 6.512 13.188 1 98.88 125 ILE B CA 1
ATOM 2150 C C . ILE B 1 125 ? 8.281 7.309 12.477 1 98.88 125 ILE B C 1
ATOM 2152 O O . ILE B 1 125 ? 8 8.344 11.867 1 98.88 125 ILE B O 1
ATOM 2156 N N . SER B 1 126 ? 9.484 6.871 12.562 1 98.31 126 SER B N 1
ATOM 2157 C CA . SER B 1 126 ? 10.594 7.57 11.914 1 98.31 126 SER B CA 1
ATOM 2158 C C . SER B 1 126 ? 10.492 7.461 10.391 1 98.31 126 SER B C 1
ATOM 2160 O O . SER B 1 126 ? 10.078 6.43 9.867 1 98.31 126 SER B O 1
ATOM 2162 N N . PRO B 1 127 ? 10.875 8.531 9.672 1 97.19 127 PRO B N 1
ATOM 2163 C CA . PRO B 1 127 ? 10.891 8.477 8.203 1 97.19 127 PRO B CA 1
ATOM 2164 C C . PRO B 1 127 ? 11.719 7.312 7.664 1 97.19 127 PRO B C 1
ATOM 2166 O O . PRO B 1 127 ? 11.375 6.742 6.625 1 97.19 127 PRO B O 1
ATOM 2169 N N . ARG B 1 128 ? 12.719 6.934 8.359 1 96.62 128 ARG B N 1
ATOM 2170 C CA . ARG B 1 128 ? 13.555 5.812 7.949 1 96.62 128 ARG B CA 1
ATOM 2171 C C . ARG B 1 128 ? 12.766 4.508 7.941 1 96.62 128 ARG B C 1
ATOM 2173 O O . ARG B 1 128 ? 12.898 3.701 7.02 1 96.62 128 ARG B O 1
ATOM 2180 N N . VAL B 1 129 ? 11.969 4.316 8.945 1 98.25 129 VAL B N 1
ATOM 2181 C CA . VAL B 1 129 ? 11.164 3.105 9.055 1 98.25 129 VAL B CA 1
ATOM 2182 C C . VAL B 1 129 ? 10.094 3.09 7.973 1 98.25 129 VAL B C 1
ATOM 2184 O O . VAL B 1 129 ? 9.8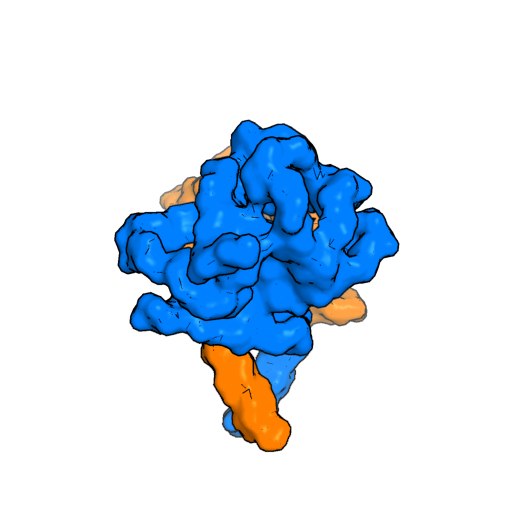2 2.049 7.371 1 98.25 129 VAL B O 1
ATOM 2187 N N . VAL B 1 130 ? 9.492 4.258 7.715 1 98.69 130 VAL B N 1
ATOM 2188 C CA . VAL B 1 130 ? 8.523 4.359 6.629 1 98.69 130 VAL B CA 1
ATOM 2189 C C . VAL B 1 130 ? 9.172 3.951 5.312 1 98.69 130 VAL B C 1
ATOM 2191 O O . VAL B 1 130 ? 8.633 3.113 4.582 1 98.69 130 VAL B O 1
ATOM 2194 N N . ARG B 1 131 ? 10.352 4.457 5.07 1 96.94 131 ARG B N 1
ATOM 2195 C CA . ARG B 1 131 ? 11.07 4.141 3.842 1 96.94 131 ARG B CA 1
ATOM 2196 C C . ARG B 1 131 ? 11.43 2.662 3.785 1 96.94 131 ARG B C 1
ATOM 2198 O O . ARG B 1 131 ? 11.242 2.008 2.756 1 96.94 131 ARG B O 1
ATOM 2205 N N . LEU B 1 132 ? 11.898 2.156 4.84 1 97.5 132 LEU B N 1
ATOM 2206 C CA . LEU B 1 132 ? 12.328 0.764 4.914 1 97.5 132 LEU B CA 1
ATOM 2207 C C . LEU B 1 132 ? 11.156 -0.178 4.652 1 97.5 132 LEU B C 1
ATOM 2209 O O . LEU B 1 132 ? 11.32 -1.202 3.984 1 97.5 132 LEU B O 1
ATOM 2213 N N . SER B 1 133 ? 10.016 0.176 5.113 1 98.56 133 SER B N 1
ATOM 2214 C CA . SER B 1 133 ? 8.852 -0.706 5.047 1 98.56 133 SER B CA 1
ATOM 2215 C C . SER B 1 133 ? 8.445 -0.976 3.604 1 98.56 133 SER B C 1
ATOM 2217 O O . SER B 1 133 ? 7.777 -1.97 3.316 1 98.56 133 SER B O 1
ATOM 2219 N N . ARG B 1 134 ? 8.891 -0.175 2.701 1 97.31 134 ARG B N 1
ATOM 2220 C CA . ARG B 1 134 ? 8.508 -0.296 1.297 1 97.31 134 ARG B CA 1
ATOM 2221 C C . ARG B 1 134 ? 9.438 -1.259 0.56 1 97.31 134 ARG B C 1
ATOM 2223 O O . ARG B 1 134 ? 9.141 -1.674 -0.563 1 97.31 134 ARG B O 1
ATOM 2230 N N . PHE B 1 135 ? 10.578 -1.562 1.182 1 98.5 135 PHE B N 1
ATOM 2231 C CA . PHE B 1 135 ? 11.586 -2.393 0.534 1 98.5 135 PHE B CA 1
ATOM 2232 C C . PHE B 1 135 ? 11.641 -3.775 1.174 1 98.5 135 PHE B C 1
ATOM 2234 O O . PHE B 1 135 ? 12.414 -4 2.109 1 98.5 135 PHE B O 1
ATOM 2241 N N . LEU B 1 136 ? 10.922 -4.703 0.567 1 98.81 136 LEU B N 1
ATOM 2242 C CA . LEU B 1 136 ? 10.766 -6.039 1.136 1 98.81 136 LEU B CA 1
ATOM 2243 C C . LEU B 1 136 ? 12.086 -6.793 1.135 1 98.81 136 LEU B C 1
ATOM 2245 O O . LEU B 1 136 ? 12.367 -7.562 2.057 1 98.81 136 LEU B O 1
ATOM 2249 N N . SER B 1 137 ? 12.922 -6.574 0.128 1 98.62 137 SER B N 1
ATOM 2250 C CA . SER B 1 137 ? 14.211 -7.262 0.065 1 98.62 137 SER B CA 1
ATOM 2251 C C . SER B 1 137 ? 15.109 -6.844 1.22 1 98.62 137 SER B C 1
ATOM 2253 O O . SER B 1 137 ? 15.812 -7.68 1.798 1 98.62 137 SER B O 1
ATOM 2255 N N . LYS B 1 138 ? 15.094 -5.57 1.505 1 97.56 138 LYS B N 1
ATOM 2256 C CA . LYS B 1 138 ? 15.883 -5.082 2.633 1 97.56 138 LYS B CA 1
ATOM 2257 C C . LYS B 1 138 ? 15.344 -5.625 3.955 1 97.56 138 LYS B C 1
ATOM 2259 O O . LYS B 1 138 ? 16.125 -6.016 4.832 1 97.56 138 LYS B O 1
ATOM 2264 N N . LEU B 1 139 ? 14.023 -5.684 4.07 1 97.88 139 LEU B N 1
ATOM 2265 C CA . LEU B 1 139 ? 13.406 -6.219 5.281 1 97.88 139 LEU B CA 1
ATOM 2266 C C . LEU B 1 139 ? 13.734 -7.703 5.441 1 97.88 139 LEU B C 1
ATOM 2268 O O . LEU B 1 139 ? 13.961 -8.18 6.555 1 97.88 139 LEU B O 1
ATOM 2272 N N . GLU B 1 140 ? 13.727 -8.422 4.336 1 97.56 140 GLU B N 1
ATOM 2273 C CA . GLU B 1 140 ? 14.055 -9.844 4.371 1 97.56 140 GLU B CA 1
ATOM 2274 C C . GLU B 1 140 ? 15.469 -10.078 4.898 1 97.56 140 GLU B C 1
ATOM 2276 O O . GLU B 1 140 ? 15.695 -10.945 5.738 1 97.56 140 GLU B O 1
ATOM 2281 N N . LYS B 1 141 ? 16.359 -9.242 4.43 1 95.06 141 LYS B N 1
ATOM 2282 C CA . LYS B 1 141 ? 17.75 -9.336 4.883 1 95.06 141 LYS B CA 1
ATOM 2283 C C . LYS B 1 141 ? 17.859 -9.031 6.375 1 95.06 141 LYS B C 1
ATOM 2285 O O . LYS B 1 141 ? 18.594 -9.703 7.098 1 95.06 141 LYS B O 1
ATOM 2290 N N . LEU B 1 142 ? 17.125 -7.992 6.805 1 91.88 142 LEU B N 1
ATOM 2291 C CA . LEU B 1 142 ? 17.141 -7.621 8.219 1 91.88 142 LEU B CA 1
ATOM 2292 C C . LEU B 1 142 ? 16.578 -8.75 9.078 1 91.88 142 LEU B C 1
ATOM 2294 O O . LEU B 1 142 ? 17.109 -9.031 10.156 1 91.88 142 LEU B O 1
ATOM 2298 N N . ALA B 1 143 ? 15.531 -9.375 8.617 1 91.06 143 ALA B N 1
ATOM 2299 C CA . ALA B 1 143 ? 14.898 -10.469 9.352 1 91.06 143 ALA B CA 1
ATOM 2300 C C . ALA B 1 143 ? 15.82 -11.672 9.453 1 91.06 143 ALA B C 1
ATOM 2302 O O . ALA B 1 143 ? 15.82 -12.375 10.469 1 91.06 143 ALA B O 1
ATOM 2303 N N . GLU B 1 144 ? 16.562 -11.984 8.43 1 89.06 144 GLU B N 1
ATOM 2304 C CA . GLU B 1 144 ? 17.5 -13.109 8.406 1 89.06 144 GLU B CA 1
ATOM 2305 C C . GLU B 1 144 ? 18.641 -12.891 9.391 1 89.06 144 GLU B C 1
ATOM 2307 O O . GLU B 1 144 ? 19.203 -13.852 9.922 1 89.06 144 GLU B O 1
ATOM 2312 N N . GLN B 1 145 ? 18.984 -11.602 9.641 1 82.75 145 GLN B N 1
ATOM 2313 C CA . GLN B 1 145 ? 20.078 -11.266 10.547 1 82.75 145 GLN B CA 1
ATOM 2314 C C . GLN B 1 145 ? 19.625 -11.383 12 1 82.75 145 GLN B C 1
ATOM 2316 O O . GLN B 1 145 ? 20.469 -11.484 12.898 1 82.75 145 GLN B O 1
ATOM 2321 N N . GLN B 1 146 ? 18.359 -11.352 12.297 1 76.12 146 GLN B N 1
ATOM 2322 C CA . GLN B 1 146 ? 17.828 -11.477 13.648 1 76.12 146 GLN B CA 1
ATOM 2323 C C . GLN B 1 146 ? 17.641 -12.945 14.031 1 76.12 146 GLN B C 1
ATOM 2325 O O . GLN B 1 146 ? 17.422 -13.266 15.203 1 76.12 146 GLN B O 1
ATOM 2330 N N . GLU B 1 147 ? 17.594 -13.93 13.141 1 64.19 147 GLU B N 1
ATOM 2331 C CA . GLU B 1 147 ? 17.578 -15.359 13.445 1 64.19 147 GLU B CA 1
ATOM 2332 C C . GLU B 1 147 ? 18.984 -15.898 13.625 1 64.19 147 GLU B C 1
ATOM 2334 O O . GLU B 1 147 ? 19.938 -15.375 13.047 1 64.19 147 GLU B O 1
#

pLDDT: mean 95.95, std 6.79, range [45.78, 98.94]

InterPro domains:
  IPR060060 AF_0155, Rossmann-like domain [PF27217] (19-131)

Nearest PDB structures (foldseek):
  1g5c-assembly3_E  TM=5.073E-01  e=1.203E-01  Methanothermobacter thermautotrophicus
  7jj0-assembly2_D  TM=6.239E-01  e=9.552E-01  Sus scrofa
  8z02-assembly1_B  TM=5.573E-01  e=7.866E-01  Homo sapiens
  7jmk-assembly2_D  TM=5.429E-01  e=3.269E+00  Sus scrofa
  1g5c-assembly3_E  TM=4.863E-01  e=1.691E-01  Methanothermobacter thermautotrophicus

Radius of gyration: 20.3 Å; Cα contacts (8 Å, |Δi|>4): 565; chains: 2; bounding box: 36×60×43 Å

Organism: Pyrolobus fumarii (strain DSM 11204 / 1A) (NCBI:txid694429)

Sequence (294 aa):
MHSLAVRCGRLIDSNAYPPCLRGLDCILIYSRCLEQLNPRILLDAKFVGCAAFATCPEEHHINMLGFKLAGMISRALPRRVAVLTVDGSMHCIQLHYMLEEVEKISGHRFERRHYVAVDGIVHEISPRVVRLSRFLSKLEKLAEQQEMHSLAVRCGRLIDSNAYPPCLRGLDCILIYSRCLEQLNPRILLDAKFVGCAAFATCPEEHHINMLGFKLAGMISRALPRRVAVLTVDGSMHCIQLHYMLEEVEKISGHRFERRHYVAVDGIVHEISPRVVRLSRFLSKLEKLAEQQE

Solvent-accessible surface area (backbone atoms only — not comparable to full-atom values): 15806 Å² total; per-residue (Å²): 130,59,88,39,39,39,82,56,51,43,50,88,78,44,63,53,78,41,76,72,46,58,94,39,44,25,41,28,41,30,38,45,65,42,60,74,77,38,72,64,57,60,64,41,76,91,36,44,39,16,24,29,23,33,38,53,52,82,81,37,51,63,68,60,54,36,51,5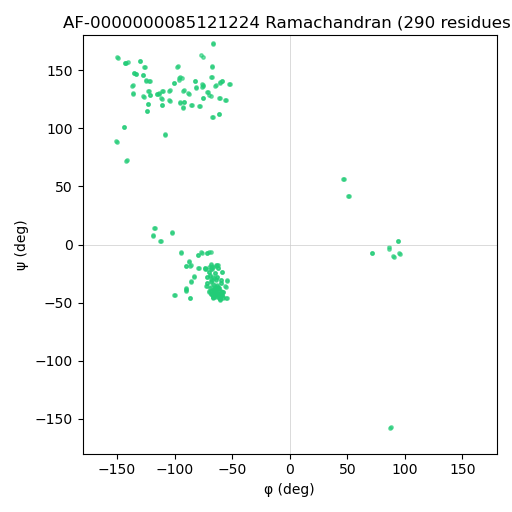0,48,31,50,22,43,68,68,62,64,34,55,29,39,34,38,38,23,57,58,50,36,75,45,44,54,44,55,60,52,40,51,55,52,30,45,66,70,50,74,54,80,50,50,76,44,43,34,29,38,56,97,85,41,82,41,81,44,56,70,66,51,61,57,47,43,40,25,56,68,58,47,42,52,53,54,59,68,74,102,130,59,88,39,38,40,82,55,50,43,49,89,79,43,64,54,79,41,76,72,47,60,93,40,45,25,41,30,41,29,39,45,65,42,59,75,77,38,71,64,57,61,64,42,77,90,34,44,40,16,23,31,23,33,40,53,50,82,82,38,50,63,68,60,54,35,51,51,49,33,50,22,44,69,69,61,62,34,56,28,40,36,36,38,25,58,58,51,36,74,45,44,54,43,56,59,50,39,51,58,52,31,45,66,72,50,73,55,81,51,51,77,46,43,33,30,39,55,96,85,41,82,40,80,46,55,71,65,50,60,58,47,44,40,25,56,69,61,46,42,54,53,54,59,69,74,102

Secondary structure (DSSP, 8-state):
--SSPEEEEETTTS-SS-GGGTT--EEEEEETTHHHH-TTGGGSGGGTTEEEEEE-TTTS-HHHHHHHHHHHHHHH--SEEEEEEETT-TTTHHHHHHHHHHHHHH----EEEEEEEETTEEEEE-HHHHHHHT-HHHHHHHHHHH-/--SSPEEEEETTTS-SS-GGGTT--EEEEEETTHHHH-TTGGGSGGGTTEEEEEE-TTTS-HHHHHHHHHHHHHHH--SEEEEEEETT-TTTHHHHHHHHHHHHHH----EEEEEEEETTEEEEE-HHHHHHHT-HHHHHHHHHHH-

Foldseek 3Di:
DQQFAAEDEALLPAQLAHPSLPPAQEEEEEAQCCCVVPVCLRNPNVRGRYHYHHDHQVVPPLVSSLVSPLSNCLVSVHQEYEYEYAPPDPRRLVVLVSVVVSCVVSVRDHHYWYWYADPSDIDTDDNVVSVQVVPVVSVVVVVVVVD/DQQFAAEDEALLPAQLAHPSLPPAQEEEEEAQCCCVVPVCLRNPNVRRRYHYHHDDQVVPPLVSSLVSPLSNCLVSVHQEYEYEYAPPDPRRLVVLVSVVVSCVVSVRDHHYWYWYDDPSDIDTDDNVVSVQVVPVVSVVVVVVVVD